Protein AF-A0A849TQQ6-F1 (afdb_monomer_lite)

Foldseek 3Di:
DVVVVVVVPPDDDPDDPPPPPPVVVVVVVVVVVVVVVVVVVVVVVVPVPCVVDDAAPDWDDDDDAAWIWGHHPLQDDIDIDGDDPDDDDDQGQDGRPCVVVVLCVVVVVCPQVPPDPVVNVVVVVVVCVVVVVDPLVVQLRVQVSVLSVVCVVCVVDDPVNSVVSNVVSVVVSVVVVVVVVVVVVVVVVVVVVVVVVVVVVVVVVLVPDDPVVNVVPDDDDD

Secondary structure (DSSP, 8-state):
-HHHHHTTS----SS---PPPHHHHHHHHHHHHHHHHHHHHHHHHHHTTGGG-PPPSEEEEETTTTEEEEE--TTS--EEEE-TT-------PPPP-HHHHHHHHHHHTTTTTT--HHHHHHHHHHHHHHTT--HHHHHHHHHHHHHHHHHHH-TTS-HHHHHHHHHHHHHHHHHHHHHHHHHHHHHHHHHHHHHHHHHHHHHHHHHTS-HHHHHHHSPPP-

Structure (mmCIF, N/CA/C/O backbone):
data_AF-A0A849TQQ6-F1
#
_entry.id   AF-A0A849TQQ6-F1
#
loop_
_atom_site.group_PDB
_atom_site.id
_atom_site.type_symbol
_atom_site.label_atom_id
_atom_site.label_alt_id
_atom_site.label_comp_id
_atom_site.label_asym_id
_atom_site.label_entity_id
_atom_site.label_seq_id
_atom_site.pdbx_PDB_ins_code
_atom_site.Cartn_x
_atom_site.Cartn_y
_atom_site.Cartn_z
_atom_site.occupancy
_atom_site.B_iso_or_equiv
_atom_site.auth_seq_id
_atom_site.auth_comp_id
_atom_site.auth_asym_id
_atom_site.auth_atom_id
_atom_site.pdbx_PDB_model_num
ATOM 1 N N . MET A 1 1 ? 28.137 -43.285 -5.446 1.00 50.88 1 MET A N 1
ATOM 2 C CA . MET A 1 1 ? 27.555 -43.485 -4.098 1.00 50.88 1 MET A CA 1
ATOM 3 C C . MET A 1 1 ? 27.724 -44.920 -3.586 1.00 50.88 1 MET A C 1
ATOM 5 O O . MET A 1 1 ? 28.002 -45.083 -2.411 1.00 50.88 1 MET A O 1
ATOM 9 N N . ILE A 1 2 ? 27.649 -45.953 -4.442 1.00 45.94 2 ILE A N 1
ATOM 10 C CA . ILE A 1 2 ? 27.871 -47.361 -4.037 1.00 45.94 2 ILE A CA 1
ATOM 11 C C . ILE A 1 2 ? 29.357 -47.670 -3.740 1.00 45.94 2 ILE A C 1
ATOM 13 O O . ILE A 1 2 ? 29.655 -48.363 -2.773 1.00 45.94 2 ILE A O 1
ATOM 17 N N . GLN A 1 3 ? 30.305 -47.078 -4.478 1.00 47.53 3 GLN A N 1
ATOM 18 C CA . GLN A 1 3 ? 31.748 -47.299 -4.253 1.00 47.53 3 GLN A CA 1
ATOM 19 C C . GLN A 1 3 ? 32.288 -46.696 -2.941 1.00 47.53 3 GLN A C 1
ATOM 21 O O . GLN A 1 3 ? 33.261 -47.197 -2.390 1.00 47.53 3 GLN A O 1
ATOM 26 N N . THR A 1 4 ? 31.640 -45.664 -2.395 1.00 51.44 4 THR A N 1
ATOM 27 C CA . THR A 1 4 ? 32.075 -44.996 -1.153 1.00 51.44 4 THR A CA 1
ATOM 28 C C . THR A 1 4 ? 31.677 -45.779 0.106 1.00 51.44 4 THR A C 1
ATOM 30 O O . THR A 1 4 ? 32.277 -45.611 1.162 1.00 51.44 4 THR A O 1
ATOM 33 N N . ILE A 1 5 ? 30.681 -46.666 0.003 1.00 51.75 5 ILE A N 1
ATOM 34 C CA . ILE A 1 5 ? 30.230 -47.505 1.124 1.00 51.75 5 ILE A CA 1
ATOM 35 C C . ILE A 1 5 ? 31.165 -48.712 1.305 1.00 51.75 5 ILE A C 1
ATOM 37 O O . ILE A 1 5 ? 31.422 -49.126 2.433 1.00 51.75 5 ILE A O 1
ATOM 41 N N . GLN A 1 6 ? 31.754 -49.230 0.221 1.00 50.00 6 GLN A N 1
ATOM 42 C CA . GLN A 1 6 ? 32.704 -50.347 0.297 1.00 50.00 6 GLN A CA 1
ATOM 43 C C . GLN A 1 6 ? 34.047 -49.963 0.936 1.00 50.00 6 GLN A C 1
ATOM 45 O O . GLN A 1 6 ? 34.647 -50.802 1.602 1.00 50.00 6 GLN A O 1
ATOM 50 N N . 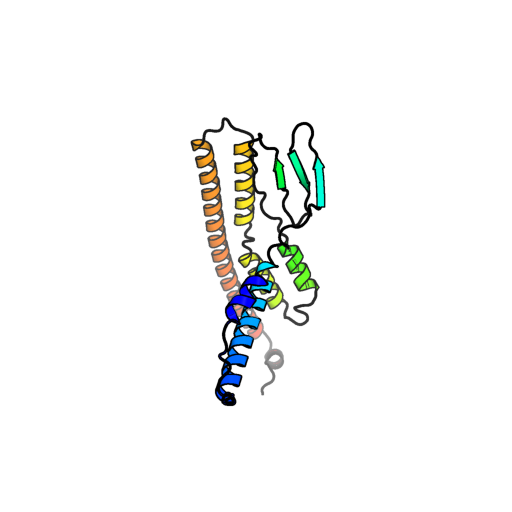SER A 1 7 ? 34.497 -48.706 0.827 1.00 52.81 7 SER A N 1
ATOM 51 C CA . SER A 1 7 ? 35.743 -48.267 1.478 1.00 52.81 7 SER A CA 1
ATOM 52 C C . SER A 1 7 ? 35.614 -48.080 2.994 1.00 52.81 7 SER A C 1
ATOM 54 O O . SER A 1 7 ? 36.622 -48.101 3.690 1.00 52.81 7 SER A O 1
ATOM 56 N N . LEU A 1 8 ? 34.395 -47.915 3.521 1.00 50.53 8 LEU A N 1
ATOM 57 C CA . LEU A 1 8 ? 34.141 -47.784 4.964 1.00 50.53 8 LEU A CA 1
ATOM 58 C C . LEU A 1 8 ? 33.986 -49.134 5.682 1.00 50.53 8 LEU A C 1
ATOM 60 O O . LEU A 1 8 ? 34.050 -49.179 6.906 1.00 50.53 8 LEU A O 1
ATOM 64 N N . LEU A 1 9 ? 33.801 -50.228 4.937 1.00 48.44 9 LEU A N 1
ATOM 65 C CA . LEU A 1 9 ? 33.673 -51.588 5.477 1.00 48.44 9 LEU A CA 1
ATOM 66 C C . LEU A 1 9 ? 34.973 -52.407 5.359 1.00 48.44 9 LEU A C 1
ATOM 68 O O . LEU A 1 9 ? 34.987 -53.600 5.658 1.00 48.44 9 LEU A O 1
ATOM 72 N N . GLY A 1 10 ? 36.070 -51.780 4.928 1.00 49.12 10 GLY A N 1
ATOM 73 C CA . GLY A 1 10 ? 37.366 -52.426 4.754 1.00 49.12 10 GLY A CA 1
ATOM 74 C C . GLY A 1 10 ? 38.137 -52.589 6.065 1.00 49.12 10 GLY A C 1
ATOM 75 O O . GLY A 1 10 ? 38.523 -51.601 6.678 1.00 49.12 10 GLY A O 1
ATOM 76 N N . GLN A 1 11 ? 38.437 -53.851 6.389 1.00 50.41 11 GLN A N 1
ATOM 77 C CA . GLN A 1 11 ? 39.347 -54.354 7.432 1.00 50.41 11 GLN A CA 1
ATOM 78 C C . GLN A 1 11 ? 38.777 -54.480 8.853 1.00 50.41 11 GLN A C 1
ATOM 80 O O . GLN A 1 11 ? 39.179 -53.785 9.783 1.00 50.41 11 GLN A O 1
ATOM 85 N N . VAL A 1 12 ? 37.912 -55.481 9.048 1.00 54.22 12 VAL A N 1
ATOM 86 C CA . VAL A 1 12 ? 37.770 -56.131 10.359 1.00 54.22 12 VAL A CA 1
ATOM 87 C C . VAL A 1 12 ? 38.781 -57.287 10.404 1.00 54.22 12 VAL A C 1
ATOM 89 O O . VAL A 1 12 ? 38.657 -58.204 9.593 1.00 54.22 12 VAL A O 1
ATOM 92 N N . PRO A 1 13 ? 39.804 -57.254 11.275 1.00 49.94 13 PRO A N 1
ATOM 93 C CA . PRO A 1 13 ? 40.781 -58.332 11.375 1.00 49.94 13 PRO A CA 1
ATOM 94 C C . PRO A 1 13 ? 40.120 -59.616 11.893 1.00 49.94 13 PRO A C 1
ATOM 96 O O . PRO A 1 13 ? 39.432 -59.610 12.916 1.00 49.94 13 PRO A O 1
ATOM 99 N N . GLU A 1 14 ? 40.348 -60.727 11.193 1.00 55.94 14 GLU A N 1
ATOM 100 C CA . GLU A 1 14 ? 39.943 -62.070 11.613 1.00 55.94 14 GLU A CA 1
ATOM 101 C C . GLU A 1 14 ? 40.814 -62.531 12.789 1.00 55.94 14 GLU A C 1
ATOM 103 O O . GLU A 1 14 ? 41.835 -63.195 12.636 1.00 55.94 14 GLU A O 1
ATOM 108 N N . GLY A 1 15 ? 40.438 -62.130 13.998 1.00 54.34 15 GLY A N 1
ATOM 109 C CA . GLY A 1 15 ? 41.121 -62.558 15.210 1.00 54.34 15 GLY A CA 1
ATOM 110 C C . GLY A 1 15 ? 40.369 -62.108 16.451 1.00 54.34 15 GLY A C 1
ATOM 111 O O . GLY A 1 15 ? 40.337 -60.924 16.760 1.00 54.34 15 GLY A O 1
ATOM 112 N N . ASN A 1 16 ? 39.798 -63.072 17.177 1.00 50.00 16 ASN A N 1
ATOM 113 C CA . ASN A 1 16 ? 38.991 -62.909 18.392 1.00 50.00 16 ASN A CA 1
ATOM 114 C C . ASN A 1 16 ? 37.625 -62.223 18.212 1.00 50.00 16 ASN A C 1
ATOM 116 O O . ASN A 1 16 ? 37.457 -61.025 18.431 1.00 50.00 16 ASN A O 1
ATOM 120 N N . LEU A 1 17 ? 36.596 -63.049 17.988 1.00 57.03 17 LEU A N 1
ATOM 121 C CA . LEU A 1 17 ? 35.183 -62.724 18.217 1.00 57.03 17 LEU A CA 1
ATOM 122 C C . LEU A 1 17 ? 34.911 -62.507 19.720 1.00 57.03 17 LEU A C 1
ATOM 124 O O . LEU A 1 17 ? 34.245 -63.304 20.383 1.00 57.03 17 LEU A O 1
ATOM 128 N N . ARG A 1 18 ? 35.408 -61.401 20.287 1.00 59.84 18 ARG A N 1
ATOM 129 C CA . ARG A 1 18 ? 34.816 -60.845 21.507 1.00 59.84 18 ARG A CA 1
ATOM 130 C C . ARG A 1 18 ? 33.443 -60.316 21.119 1.00 59.84 18 ARG A C 1
ATOM 132 O O . ARG A 1 18 ? 33.339 -59.398 20.310 1.00 59.84 18 ARG A O 1
ATOM 139 N N . ARG A 1 19 ? 32.390 -60.914 21.688 1.00 58.84 19 ARG A N 1
ATOM 140 C CA . ARG A 1 19 ? 31.020 -60.410 21.547 1.00 58.84 19 ARG A CA 1
ATOM 141 C C . ARG A 1 19 ? 31.034 -58.917 21.903 1.00 58.84 19 ARG A C 1
ATOM 143 O O . ARG A 1 19 ? 31.471 -58.591 23.011 1.00 58.84 19 ARG A O 1
ATOM 150 N N . PRO A 1 20 ? 30.623 -58.017 20.994 1.00 57.47 20 PRO A N 1
ATOM 151 C CA . PRO A 1 20 ? 30.556 -56.599 21.310 1.00 57.47 20 PRO A CA 1
ATOM 152 C C . PRO A 1 20 ? 29.633 -56.424 22.515 1.00 57.47 20 PRO A C 1
ATOM 154 O O . PRO A 1 20 ? 28.585 -57.071 22.604 1.00 57.47 20 PRO A O 1
ATOM 157 N N . SER A 1 21 ? 30.045 -55.598 23.477 1.00 63.75 21 SER A N 1
ATOM 158 C CA . SER A 1 21 ? 29.221 -55.350 24.653 1.00 63.75 21 SER A CA 1
ATOM 159 C C . SER A 1 21 ? 27.904 -54.711 24.206 1.00 63.75 21 SER A C 1
ATOM 161 O O . SER A 1 21 ? 27.848 -53.957 23.231 1.00 63.75 21 SER A O 1
ATOM 163 N N . VAL A 1 22 ? 26.820 -55.023 24.916 1.00 71.50 22 VAL A N 1
ATOM 164 C CA . VAL A 1 22 ? 25.462 -54.535 24.606 1.00 71.50 22 VAL A CA 1
ATOM 165 C C . VAL A 1 22 ? 25.432 -53.003 24.44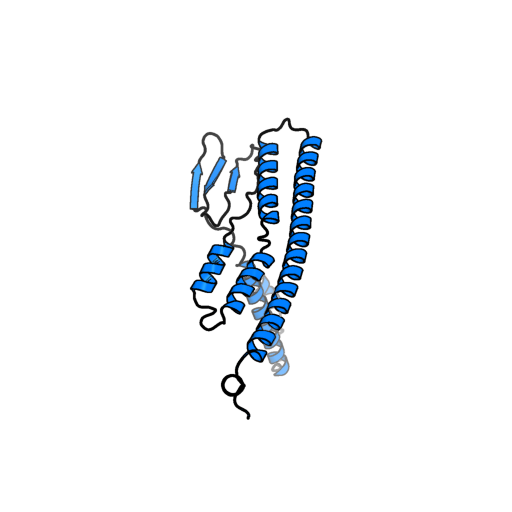9 1.00 71.50 22 VAL A C 1
ATOM 167 O O . VAL A 1 22 ? 24.699 -52.469 23.617 1.00 71.50 22 VAL A O 1
ATOM 170 N N . GLN A 1 23 ? 26.307 -52.300 25.173 1.00 69.62 23 GLN A N 1
ATOM 171 C CA . GLN A 1 23 ? 26.471 -50.847 25.113 1.00 69.62 23 GLN A CA 1
ATOM 172 C C . GLN A 1 23 ? 27.028 -50.354 23.764 1.00 69.62 23 GLN A C 1
ATOM 174 O O . GLN A 1 23 ? 26.587 -49.323 23.247 1.00 69.62 23 GLN A O 1
ATOM 179 N N . THR A 1 24 ? 27.952 -51.092 23.143 1.00 72.00 24 THR A N 1
ATOM 180 C CA . THR A 1 24 ? 28.502 -50.733 21.826 1.00 72.00 24 THR A CA 1
ATOM 181 C C . THR A 1 24 ? 27.442 -50.872 20.736 1.00 72.00 24 THR A C 1
ATOM 183 O O . THR A 1 24 ? 27.329 -50.004 19.875 1.00 72.00 24 THR A O 1
ATOM 186 N N . VAL A 1 25 ? 26.595 -51.903 20.817 1.00 75.25 25 VAL A N 1
ATOM 187 C CA . VAL A 1 25 ? 25.512 -52.127 19.846 1.00 75.25 25 VAL A CA 1
ATOM 188 C C . VAL A 1 25 ? 24.426 -51.052 19.975 1.00 75.25 25 VAL A C 1
ATOM 190 O O . VAL A 1 25 ? 23.985 -50.498 18.969 1.00 75.25 25 VAL A O 1
ATOM 193 N N . GLN A 1 26 ? 24.042 -50.681 21.201 1.00 74.94 26 GLN A N 1
ATOM 194 C CA . GLN A 1 26 ? 23.046 -49.627 21.435 1.00 74.94 26 GLN A CA 1
ATOM 195 C C . GLN A 1 26 ? 23.502 -48.249 20.936 1.00 74.94 26 GLN A C 1
ATOM 197 O O . GLN A 1 26 ? 22.719 -47.539 20.302 1.00 74.94 26 GLN A O 1
ATOM 202 N N . SER A 1 27 ? 24.764 -47.875 21.171 1.00 74.50 27 SER A N 1
ATOM 203 C CA . SER A 1 27 ? 25.290 -46.587 20.696 1.00 74.50 27 SER A CA 1
ATOM 204 C C . SER A 1 27 ? 25.365 -46.509 19.166 1.00 74.50 27 SER A C 1
ATOM 206 O O . SER A 1 27 ? 25.100 -45.450 18.593 1.00 74.50 27 SER A O 1
ATOM 208 N N . LEU A 1 28 ? 25.639 -47.632 18.493 1.00 78.19 28 LEU A N 1
ATOM 209 C CA . LEU A 1 28 ? 25.648 -47.709 17.032 1.00 78.19 28 LEU A CA 1
ATOM 210 C C . LEU A 1 28 ? 24.238 -47.547 16.442 1.00 78.19 28 LEU A C 1
ATOM 212 O O . LEU A 1 28 ? 24.050 -46.779 15.500 1.00 78.19 28 LEU A O 1
ATOM 216 N N . ILE A 1 29 ? 23.237 -48.208 17.036 1.00 79.69 29 ILE A N 1
ATOM 217 C CA . ILE A 1 29 ? 21.828 -48.097 16.623 1.00 79.69 29 ILE A CA 1
ATOM 218 C C . ILE A 1 29 ? 21.323 -46.657 16.790 1.00 79.69 29 ILE A C 1
ATOM 220 O O . ILE A 1 29 ? 20.605 -46.149 15.927 1.00 79.69 29 ILE A O 1
ATOM 224 N N . LEU A 1 30 ? 21.716 -45.974 17.871 1.00 77.75 30 LEU A N 1
ATOM 225 C CA . LEU A 1 30 ? 21.307 -44.591 18.124 1.00 77.75 30 LEU A CA 1
ATOM 226 C C . LEU A 1 30 ? 21.900 -43.619 17.090 1.00 77.75 30 LEU A C 1
ATOM 228 O O . LEU A 1 30 ? 21.178 -42.773 16.564 1.00 77.75 30 LEU A O 1
ATOM 232 N N . ARG A 1 31 ? 23.185 -43.779 16.741 1.00 84.19 31 ARG A N 1
ATOM 233 C CA . ARG A 1 31 ? 23.846 -42.973 15.699 1.00 84.19 31 ARG A CA 1
ATOM 234 C C . ARG A 1 31 ? 23.238 -43.219 14.320 1.00 84.19 31 ARG A C 1
ATOM 236 O O . ARG A 1 31 ? 22.996 -42.266 13.586 1.00 84.19 31 ARG A O 1
ATOM 243 N N . LEU A 1 32 ? 22.920 -44.474 13.995 1.00 83.94 32 LEU A N 1
ATOM 244 C CA . LEU A 1 32 ? 22.265 -44.820 12.733 1.00 83.94 32 LEU A CA 1
ATOM 245 C C . LEU A 1 32 ? 20.875 -44.168 12.630 1.00 83.94 32 LEU A C 1
ATOM 247 O O . LEU A 1 32 ? 20.547 -43.586 11.600 1.00 83.94 32 LEU A O 1
ATOM 251 N N . ARG A 1 33 ? 20.089 -44.179 13.717 1.00 86.00 33 ARG A N 1
ATOM 252 C CA . ARG A 1 33 ? 18.790 -43.486 13.782 1.00 86.00 33 ARG A CA 1
ATOM 253 C C . ARG A 1 33 ? 18.919 -41.976 13.589 1.00 86.00 33 ARG A C 1
ATOM 255 O O . ARG A 1 33 ? 18.122 -41.405 12.854 1.00 86.00 33 ARG A O 1
ATOM 262 N N . GLN A 1 34 ? 19.911 -41.336 14.209 1.00 84.31 34 GLN A N 1
ATOM 263 C CA . GLN A 1 34 ? 20.141 -39.893 14.056 1.00 84.31 34 GLN A CA 1
ATOM 264 C C . GLN A 1 34 ? 20.525 -39.515 12.620 1.00 84.31 34 GLN A C 1
ATOM 266 O O . GLN A 1 34 ? 20.016 -38.528 12.093 1.00 84.31 34 GLN A O 1
ATOM 271 N N . ILE A 1 35 ? 21.363 -40.324 11.963 1.00 86.50 35 ILE A N 1
ATOM 272 C CA . ILE A 1 35 ? 21.761 -40.103 10.566 1.00 86.50 35 ILE A CA 1
ATOM 273 C C . ILE A 1 35 ? 20.560 -40.265 9.627 1.00 86.50 35 ILE A C 1
ATOM 275 O O . ILE A 1 35 ? 20.347 -39.411 8.766 1.00 86.50 35 ILE A O 1
ATOM 279 N N . VAL A 1 36 ? 19.751 -41.315 9.817 1.00 88.00 36 VAL A N 1
ATOM 280 C CA . VAL A 1 36 ? 18.540 -41.562 9.013 1.00 88.00 36 VAL A CA 1
ATOM 281 C C . VAL A 1 36 ? 17.513 -40.441 9.205 1.00 88.00 36 VAL A C 1
ATOM 283 O O . VAL A 1 36 ? 16.961 -39.936 8.232 1.00 88.00 36 VAL A O 1
ATOM 286 N N . LEU A 1 37 ? 17.291 -39.988 10.443 1.00 87.06 37 LEU A N 1
ATOM 287 C CA . LEU A 1 37 ? 16.355 -38.896 10.721 1.00 87.06 37 LEU A CA 1
ATOM 288 C C . LEU A 1 37 ? 16.826 -37.571 10.095 1.00 87.06 37 LEU A C 1
ATOM 290 O O . LEU A 1 37 ? 16.029 -36.858 9.489 1.00 87.06 37 LEU A O 1
ATOM 294 N N . GLY A 1 38 ? 18.127 -37.271 10.177 1.00 85.12 38 GLY A N 1
ATOM 295 C CA . GLY A 1 38 ? 18.716 -36.084 9.555 1.00 85.12 38 GLY A CA 1
ATOM 296 C C . GLY A 1 38 ? 18.628 -36.098 8.026 1.00 85.12 38 GLY A C 1
ATOM 297 O O . GLY A 1 38 ? 18.328 -35.072 7.418 1.00 85.12 38 GLY A O 1
ATOM 298 N N . THR A 1 39 ? 18.815 -37.263 7.396 1.00 82.06 39 THR A N 1
ATOM 299 C CA . THR A 1 39 ? 18.682 -37.395 5.933 1.00 82.06 39 THR A CA 1
ATOM 300 C C . THR A 1 39 ? 17.239 -37.240 5.462 1.00 82.06 39 THR A C 1
ATOM 302 O O . THR A 1 39 ? 17.019 -36.605 4.435 1.00 82.06 39 THR A O 1
ATOM 305 N N . ILE A 1 40 ? 16.254 -37.732 6.220 1.00 86.06 40 ILE A N 1
ATOM 306 C CA . ILE A 1 40 ? 14.830 -37.542 5.897 1.00 86.06 40 ILE A CA 1
ATOM 307 C C . ILE A 1 40 ? 14.439 -36.058 5.968 1.00 86.06 40 ILE A C 1
ATOM 309 O O . ILE A 1 40 ? 13.790 -35.554 5.054 1.00 86.06 40 ILE A O 1
ATOM 313 N N . ILE A 1 41 ? 14.873 -35.332 7.005 1.00 81.75 41 ILE A N 1
ATOM 314 C CA . ILE A 1 41 ? 14.579 -33.895 7.154 1.00 81.75 41 ILE A CA 1
ATOM 315 C C . ILE A 1 41 ? 15.198 -33.085 6.004 1.00 81.75 41 ILE A C 1
ATOM 317 O O . ILE A 1 41 ? 14.541 -32.206 5.444 1.00 81.75 41 ILE A O 1
ATOM 321 N N . LEU A 1 42 ? 16.432 -33.413 5.607 1.00 78.81 42 LEU A N 1
ATOM 322 C CA . LEU A 1 42 ? 17.106 -32.758 4.485 1.00 78.81 42 LEU A CA 1
ATOM 323 C C . LEU A 1 42 ? 16.399 -33.030 3.145 1.00 78.81 42 LEU A C 1
ATOM 325 O O . LEU A 1 42 ? 16.288 -32.119 2.329 1.00 78.81 42 LEU A O 1
ATOM 329 N N . LEU A 1 43 ? 15.882 -34.247 2.931 1.00 78.19 43 LEU A N 1
ATOM 330 C CA . LEU A 1 43 ? 15.132 -34.596 1.717 1.00 78.19 43 LEU A CA 1
ATOM 331 C C . LEU A 1 43 ? 13.785 -33.862 1.624 1.00 78.19 43 LEU A C 1
ATOM 333 O O . LEU A 1 43 ? 13.372 -33.461 0.539 1.00 78.19 43 LEU A O 1
ATOM 337 N N . ILE A 1 44 ? 13.095 -33.672 2.752 1.00 76.94 44 ILE A N 1
ATOM 338 C CA . ILE A 1 44 ? 11.819 -32.942 2.779 1.00 76.94 44 ILE A CA 1
ATOM 339 C C . ILE A 1 44 ? 12.060 -31.457 2.468 1.00 76.94 44 ILE A C 1
ATOM 341 O O . IL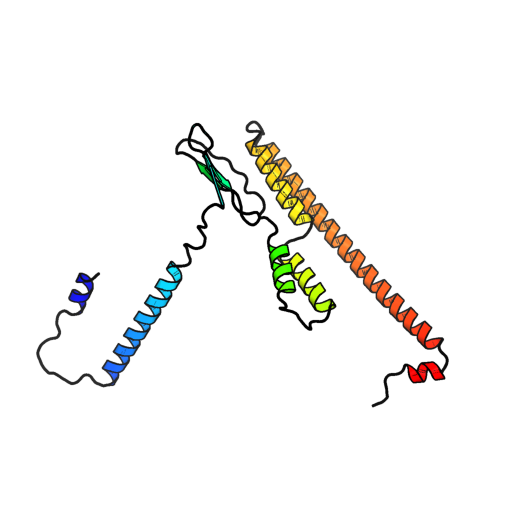E A 1 44 ? 11.325 -30.873 1.671 1.00 76.94 44 ILE A O 1
ATOM 345 N N . GLY A 1 45 ? 13.126 -30.865 3.018 1.00 69.38 45 GLY A N 1
ATOM 346 C CA . GLY A 1 45 ? 13.464 -29.451 2.822 1.00 69.38 45 GLY A CA 1
ATOM 347 C C . GLY A 1 45 ? 13.833 -29.061 1.386 1.00 69.38 45 GLY A C 1
ATOM 348 O O . GLY A 1 45 ? 13.650 -27.907 1.011 1.00 69.38 45 GLY A O 1
ATOM 349 N N . THR A 1 46 ? 14.314 -29.996 0.560 1.00 67.06 46 THR A N 1
ATOM 350 C CA . THR A 1 46 ? 14.690 -29.710 -0.839 1.00 67.06 46 THR A CA 1
ATOM 351 C C . THR A 1 46 ? 13.546 -29.889 -1.840 1.00 67.06 46 THR A C 1
ATOM 353 O O . THR A 1 46 ? 13.678 -29.476 -2.990 1.00 67.06 46 THR A O 1
ATOM 356 N N . SER A 1 47 ? 12.406 -30.450 -1.423 1.00 60.69 47 SER A N 1
ATOM 357 C CA . SER A 1 47 ? 11.266 -30.736 -2.313 1.00 60.69 47 SER A CA 1
ATOM 358 C C . SER A 1 47 ? 10.190 -29.637 -2.360 1.00 60.69 47 SER A C 1
ATOM 360 O O . SER A 1 47 ? 9.339 -29.635 -3.247 1.00 60.69 47 SER A O 1
ATOM 362 N N . SER A 1 48 ? 10.242 -28.649 -1.463 1.00 57.72 48 SER A N 1
ATOM 363 C CA . SER A 1 48 ? 9.277 -27.540 -1.385 1.00 57.72 48 SER A CA 1
ATOM 364 C C . SER A 1 48 ? 9.566 -26.370 -2.341 1.00 57.72 48 SER A C 1
ATOM 366 O O . SER A 1 48 ? 8.804 -25.406 -2.371 1.00 57.72 48 SER A O 1
ATOM 368 N N . GLY A 1 49 ? 10.622 -26.446 -3.158 1.00 51.03 49 GLY A N 1
ATOM 369 C CA . GLY A 1 49 ? 10.986 -25.390 -4.113 1.00 51.03 49 GLY A CA 1
ATOM 370 C C . GLY A 1 49 ? 10.198 -25.391 -5.432 1.00 51.03 49 GLY A C 1
ATOM 371 O O . GLY A 1 49 ? 10.186 -24.383 -6.133 1.00 51.03 49 GLY A O 1
ATOM 372 N N . CYS A 1 50 ? 9.524 -26.491 -5.788 1.00 53.69 50 CYS A N 1
ATOM 373 C CA . CYS A 1 50 ? 8.879 -26.630 -7.103 1.00 53.69 50 CYS A CA 1
ATOM 374 C C . CYS A 1 50 ? 7.416 -26.162 -7.150 1.00 53.69 50 CYS A C 1
ATOM 376 O O . CYS A 1 50 ? 6.878 -25.973 -8.236 1.00 53.69 50 CYS A O 1
ATOM 378 N N . THR A 1 51 ? 6.763 -25.918 -6.011 1.00 52.47 51 THR A N 1
ATOM 379 C CA . THR A 1 51 ? 5.371 -25.422 -5.979 1.00 52.47 51 THR A CA 1
ATOM 380 C C . THR A 1 51 ? 5.249 -23.930 -6.295 1.00 52.47 51 THR A C 1
ATOM 382 O O . THR A 1 51 ? 4.141 -23.441 -6.507 1.00 52.47 51 THR A O 1
ATOM 385 N N . PHE A 1 52 ? 6.373 -23.211 -6.381 1.00 50.62 52 PHE A N 1
ATOM 386 C CA . PHE A 1 52 ? 6.415 -21.811 -6.812 1.00 50.62 52 PHE A CA 1
ATOM 387 C C . PHE A 1 52 ? 6.490 -21.635 -8.339 1.00 50.62 52 PHE A C 1
ATOM 389 O O . PHE A 1 52 ? 6.299 -20.524 -8.828 1.00 50.62 52 PHE A O 1
ATOM 396 N N . PHE A 1 53 ? 6.709 -22.716 -9.098 1.00 47.50 53 PHE A N 1
ATOM 397 C CA . PHE A 1 53 ? 6.645 -22.719 -10.563 1.00 47.50 53 PHE A CA 1
ATOM 398 C C . PHE A 1 53 ? 5.305 -23.291 -11.025 1.00 47.50 53 PHE A C 1
ATOM 400 O O . PHE A 1 53 ? 5.186 -24.444 -11.429 1.00 47.50 53 PHE A O 1
ATOM 407 N N . THR A 1 54 ? 4.259 -22.478 -10.930 1.00 56.81 54 THR A N 1
ATOM 408 C CA . THR A 1 54 ? 2.948 -22.828 -11.484 1.00 56.81 54 THR A CA 1
ATOM 409 C C . THR A 1 54 ? 2.886 -22.445 -12.953 1.00 56.81 54 THR A C 1
ATOM 411 O O . THR A 1 54 ? 3.286 -21.337 -13.308 1.00 56.81 54 THR A O 1
ATOM 414 N N . GLN A 1 55 ? 2.369 -23.349 -13.786 1.00 56.56 55 GLN A N 1
ATOM 415 C CA . GLN A 1 55 ? 2.185 -23.100 -15.213 1.00 56.56 55 GLN A CA 1
ATOM 416 C C . GLN A 1 55 ? 1.265 -21.886 -15.453 1.00 56.56 55 GLN A C 1
ATOM 418 O O . GLN A 1 55 ? 0.342 -21.653 -14.664 1.00 56.56 55 GLN A O 1
ATOM 423 N N . PRO A 1 56 ? 1.523 -21.101 -16.511 1.00 60.22 56 PRO A N 1
ATOM 424 C CA . PRO A 1 56 ? 0.676 -19.978 -16.894 1.00 60.22 56 PRO A CA 1
ATOM 425 C C . PRO A 1 56 ? -0.734 -20.465 -17.250 1.00 60.22 56 PRO A C 1
ATOM 427 O O . PRO A 1 56 ? -0.909 -21.563 -17.772 1.00 60.22 56 PRO A O 1
ATOM 430 N N . ALA A 1 57 ? -1.747 -19.640 -16.984 1.00 62.00 57 ALA A N 1
ATOM 431 C CA . ALA A 1 57 ? -3.136 -19.944 -17.329 1.00 62.00 57 ALA A CA 1
ATOM 432 C C . ALA A 1 57 ? -3.366 -19.916 -18.851 1.00 62.00 57 ALA A C 1
ATOM 434 O O . ALA A 1 57 ? -4.226 -20.630 -19.364 1.00 62.00 57 ALA A O 1
ATOM 435 N N . ARG A 1 58 ? -2.594 -19.097 -19.579 1.00 57.84 58 ARG A N 1
ATOM 436 C CA . ARG A 1 58 ? -2.559 -19.072 -21.046 1.00 57.84 58 ARG A CA 1
ATOM 437 C C . ARG A 1 58 ? -1.226 -18.499 -21.522 1.00 57.84 58 ARG A C 1
ATOM 439 O O . ARG A 1 58 ? -0.706 -17.575 -20.904 1.00 57.84 58 ARG A O 1
ATOM 446 N N . GLU A 1 59 ? -0.694 -19.015 -22.620 1.00 64.56 59 GLU A N 1
ATOM 447 C CA . GLU A 1 59 ? 0.470 -18.449 -23.304 1.00 64.56 59 GLU A CA 1
ATOM 448 C C . GLU A 1 59 ? 0.056 -17.900 -24.672 1.00 64.56 59 GLU A C 1
ATOM 450 O O . GLU A 1 59 ? -0.702 -18.540 -25.401 1.00 64.56 59 GLU A O 1
ATOM 455 N N . GLU A 1 60 ? 0.536 -16.707 -25.010 1.00 70.19 60 GLU A N 1
ATOM 456 C CA . GLU A 1 60 ? 0.351 -16.099 -26.324 1.00 70.19 60 GLU A CA 1
ATOM 457 C C . GLU A 1 60 ? 1.714 -15.706 -26.902 1.00 70.19 60 GLU A C 1
ATOM 459 O O . GLU A 1 60 ? 2.546 -15.079 -26.238 1.00 70.19 60 GLU A O 1
ATOM 464 N N . LYS A 1 61 ? 1.963 -16.128 -28.145 1.00 67.38 61 LYS A N 1
ATOM 465 C CA . LYS A 1 61 ? 3.177 -15.785 -28.886 1.00 67.38 61 LYS A CA 1
ATOM 466 C C . LYS A 1 61 ? 2.947 -14.473 -29.616 1.00 67.38 61 LYS A C 1
ATOM 468 O O . LYS A 1 61 ? 2.099 -14.405 -30.500 1.00 67.38 61 LYS A O 1
ATOM 473 N N . LEU A 1 62 ? 3.738 -13.464 -29.277 1.00 70.69 62 LEU A N 1
ATOM 474 C CA . LEU A 1 62 ? 3.770 -12.205 -30.007 1.00 70.69 62 LEU A CA 1
ATOM 475 C C . LEU A 1 62 ? 4.821 -12.350 -31.125 1.00 70.69 62 LEU A C 1
ATOM 477 O O . LEU A 1 62 ? 6.017 -12.472 -30.848 1.00 70.69 62 LEU A O 1
ATOM 481 N N . GLU A 1 63 ? 4.405 -12.413 -32.393 1.00 69.38 63 GLU A N 1
ATOM 482 C CA . GLU A 1 63 ? 5.346 -12.353 -33.530 1.00 69.38 63 GLU A CA 1
ATOM 483 C C . GLU A 1 63 ? 6.047 -10.973 -33.569 1.00 69.38 63 GLU A C 1
ATOM 485 O O . GLU A 1 63 ? 5.492 -9.987 -33.097 1.00 69.38 63 GLU A O 1
ATOM 490 N N . ALA A 1 64 ? 7.269 -10.762 -34.073 1.00 53.06 64 ALA A N 1
ATOM 491 C CA . ALA A 1 64 ? 8.172 -11.584 -34.879 1.00 53.06 64 ALA A CA 1
ATOM 492 C C . ALA A 1 64 ? 9.636 -11.505 -34.371 1.00 53.06 64 ALA A C 1
ATOM 494 O O . ALA A 1 64 ? 10.552 -11.320 -35.167 1.00 53.06 64 ALA A O 1
ATOM 495 N N . ASN A 1 65 ? 9.864 -11.594 -33.049 1.00 55.44 65 ASN A N 1
ATOM 496 C CA . ASN A 1 65 ? 11.064 -12.229 -32.465 1.00 55.44 65 ASN A CA 1
ATOM 497 C C . ASN A 1 65 ? 11.056 -12.250 -30.922 1.00 55.44 65 ASN A C 1
ATOM 499 O O . ASN A 1 65 ? 11.670 -11.427 -30.249 1.00 55.44 65 ASN A O 1
ATOM 503 N N . GLN A 1 66 ? 10.467 -13.330 -30.400 1.00 60.44 66 GLN A N 1
ATOM 504 C CA . GLN A 1 66 ? 10.808 -13.966 -29.119 1.00 60.44 66 GLN A CA 1
ATOM 505 C C . GLN A 1 66 ? 10.274 -13.333 -27.825 1.00 60.44 66 GLN A C 1
ATOM 507 O O . GLN A 1 66 ? 10.913 -13.496 -26.789 1.00 60.44 66 GLN A O 1
ATOM 512 N N . ALA A 1 67 ? 9.101 -12.696 -27.834 1.00 59.94 67 ALA A N 1
ATOM 513 C CA . ALA A 1 67 ? 8.393 -12.362 -26.596 1.00 59.94 67 ALA A CA 1
ATOM 514 C C . ALA A 1 67 ? 7.190 -13.298 -26.385 1.00 59.94 67 ALA A C 1
ATOM 516 O O . ALA A 1 67 ? 6.325 -13.423 -27.253 1.00 59.94 67 ALA A O 1
ATOM 517 N N . TYR A 1 68 ? 7.143 -13.950 -25.224 1.00 61.88 68 TYR A N 1
ATOM 518 C CA . TYR A 1 68 ? 5.977 -14.706 -24.762 1.00 61.88 68 TYR A CA 1
ATOM 519 C C . TYR A 1 68 ? 5.191 -13.869 -23.761 1.00 61.88 68 TYR A C 1
ATOM 521 O O . TYR A 1 68 ? 5.775 -13.349 -22.804 1.00 61.88 68 TYR A O 1
ATOM 529 N N . TRP A 1 69 ? 3.877 -13.774 -23.967 1.00 63.53 69 TRP A N 1
ATOM 530 C CA . TRP A 1 69 ? 2.961 -13.240 -22.970 1.00 63.53 69 TRP A CA 1
ATOM 531 C C . TRP A 1 69 ? 2.319 -14.389 -22.200 1.00 63.53 69 TRP A C 1
ATOM 533 O O . TRP A 1 69 ? 1.616 -15.225 -22.770 1.00 63.53 69 TRP A O 1
ATOM 543 N N . PHE A 1 70 ? 2.550 -14.427 -20.893 1.00 63.69 70 PHE A N 1
ATOM 544 C CA . PHE A 1 70 ? 1.918 -15.396 -20.011 1.00 63.69 70 PHE A CA 1
ATOM 545 C C . PHE A 1 70 ? 0.774 -14.733 -19.249 1.00 63.69 70 PHE A C 1
ATOM 547 O O . PHE A 1 70 ? 0.993 -13.871 -18.396 1.00 63.69 70 PHE A O 1
ATOM 554 N N . HIS A 1 71 ? -0.452 -15.156 -19.539 1.00 58.38 71 HIS A N 1
ATOM 555 C CA . HIS A 1 71 ? -1.612 -14.826 -18.726 1.00 58.38 71 HIS A CA 1
ATOM 556 C C . HIS A 1 71 ? -1.613 -15.723 -17.495 1.00 58.38 71 HIS A C 1
ATOM 558 O O . HIS A 1 71 ? -1.498 -16.945 -17.603 1.00 58.38 71 HIS A O 1
ATOM 564 N N . TYR A 1 72 ? -1.803 -15.129 -16.327 1.00 60.03 72 TYR A N 1
ATOM 565 C CA . TYR A 1 72 ? -2.077 -15.860 -15.099 1.00 60.03 72 TYR A CA 1
ATOM 566 C C . TYR A 1 72 ? -3.474 -15.468 -14.600 1.00 60.03 72 TYR A C 1
ATOM 568 O O . TYR A 1 72 ? -4.015 -14.440 -15.003 1.00 60.03 72 TYR A O 1
ATOM 576 N N . GLU A 1 73 ? -4.101 -16.314 -13.778 1.00 55.50 73 GLU A N 1
ATOM 577 C CA . GLU A 1 73 ? -5.419 -16.023 -13.190 1.00 55.50 73 GLU A CA 1
ATOM 578 C C . GLU A 1 73 ? -5.414 -14.701 -12.406 1.00 55.50 73 GLU A C 1
ATOM 580 O O . GLU A 1 73 ? -4.368 -14.292 -11.919 1.00 55.50 73 GLU A O 1
ATOM 585 N N . ALA A 1 74 ? -6.584 -14.086 -12.185 1.00 51.88 74 ALA A N 1
ATOM 586 C CA . ALA A 1 74 ? -6.756 -12.783 -11.516 1.00 51.88 74 ALA A CA 1
ATOM 587 C C . ALA A 1 74 ? -6.106 -12.642 -10.116 1.00 51.88 74 ALA A C 1
ATOM 589 O O . ALA A 1 74 ? -6.036 -11.544 -9.578 1.00 51.88 74 ALA A O 1
ATOM 590 N N . ALA A 1 75 ? -5.622 -13.736 -9.520 1.00 53.38 75 ALA A N 1
ATOM 591 C CA . ALA A 1 75 ? -4.833 -13.777 -8.288 1.00 53.38 75 ALA A CA 1
ATOM 592 C C . ALA A 1 75 ? -3.302 -13.706 -8.506 1.00 53.38 75 ALA A C 1
ATOM 594 O O . ALA A 1 75 ? -2.540 -13.778 -7.540 1.00 53.38 75 ALA A O 1
ATOM 595 N N . ARG A 1 76 ? -2.824 -13.653 -9.753 1.00 56.91 76 ARG A N 1
ATOM 596 C CA . ARG A 1 76 ? -1.437 -13.940 -10.143 1.00 56.91 76 ARG A CA 1
ATOM 597 C C . ARG A 1 76 ? -0.970 -12.982 -11.247 1.00 56.91 76 ARG A C 1
ATOM 599 O O . ARG A 1 76 ? -1.752 -12.541 -12.078 1.00 56.91 76 ARG A O 1
ATOM 606 N N . ARG A 1 77 ? 0.322 -12.646 -11.229 1.00 58.88 77 ARG A N 1
ATOM 607 C CA . ARG A 1 77 ? 0.937 -11.625 -12.097 1.00 58.88 77 ARG A CA 1
ATOM 608 C C . ARG A 1 77 ? 1.350 -12.194 -13.450 1.00 58.88 77 ARG A C 1
ATOM 610 O O . ARG A 1 77 ? 1.872 -13.301 -13.480 1.00 58.88 77 ARG A O 1
ATOM 617 N N . GLY A 1 78 ? 1.208 -11.398 -14.512 1.00 57.94 78 GLY A N 1
ATOM 618 C CA . GLY A 1 78 ? 1.833 -11.625 -15.819 1.00 57.94 78 GLY A CA 1
ATOM 619 C C . GLY A 1 78 ? 3.360 -11.698 -15.741 1.00 57.94 78 GLY A C 1
ATOM 620 O O . GLY A 1 78 ? 3.981 -11.071 -14.883 1.00 57.94 78 GLY A O 1
ATOM 621 N N . GLY A 1 79 ? 3.973 -12.464 -16.640 1.00 56.22 79 GLY A N 1
ATOM 622 C CA . GLY A 1 79 ? 5.425 -12.557 -16.782 1.00 56.22 79 GLY A CA 1
ATOM 623 C C . GLY A 1 79 ? 5.806 -12.581 -18.256 1.00 56.22 79 GLY A C 1
ATOM 624 O O . GLY A 1 79 ? 5.053 -13.104 -19.074 1.00 56.22 79 GLY A O 1
ATOM 625 N N . PHE A 1 80 ? 6.968 -12.021 -18.583 1.00 56.44 80 PHE A N 1
ATOM 626 C CA . PHE A 1 80 ? 7.523 -12.040 -19.934 1.00 56.44 80 PHE A CA 1
ATOM 627 C C . PHE A 1 80 ? 8.726 -12.972 -19.984 1.00 56.44 80 PHE A C 1
ATOM 629 O O . PHE A 1 80 ? 9.588 -12.919 -19.105 1.00 56.44 80 PHE A O 1
ATOM 636 N N . LEU A 1 81 ? 8.815 -13.774 -21.041 1.00 52.69 81 LEU A N 1
ATOM 637 C CA . LEU A 1 81 ? 10.042 -14.475 -21.406 1.00 52.69 81 LEU A CA 1
ATOM 638 C C . LEU A 1 81 ? 10.509 -13.935 -22.742 1.00 52.69 81 LEU A C 1
ATOM 640 O O . LEU A 1 81 ? 9.724 -13.863 -23.690 1.00 52.69 81 LEU A O 1
ATOM 644 N N . VAL A 1 82 ? 11.764 -13.500 -22.774 1.00 55.53 82 VAL A N 1
ATOM 645 C CA . VAL A 1 82 ? 12.285 -12.717 -23.882 1.00 55.53 82 VAL A CA 1
ATOM 646 C C . VAL A 1 82 ? 13.603 -13.279 -24.382 1.00 55.53 82 VAL A C 1
ATOM 648 O O . VAL A 1 82 ? 14.465 -13.682 -23.602 1.00 55.53 82 VAL A O 1
ATOM 651 N N . GLY A 1 83 ? 13.699 -13.335 -25.708 1.00 57.47 83 GLY A N 1
ATOM 652 C CA . GLY A 1 83 ? 14.842 -13.807 -26.470 1.00 57.47 83 GLY A CA 1
ATOM 653 C C . GLY A 1 83 ? 16.151 -13.075 -26.192 1.00 57.47 83 GLY A C 1
ATOM 654 O O . GLY A 1 83 ? 16.157 -11.924 -25.752 1.00 57.47 83 GLY A O 1
ATOM 655 N N . ALA A 1 84 ? 17.259 -13.746 -26.514 1.00 51.56 84 ALA A N 1
ATOM 656 C CA . ALA A 1 84 ? 18.618 -13.422 -26.071 1.00 51.56 84 ALA A CA 1
ATOM 657 C C . ALA A 1 84 ? 19.089 -11.969 -26.319 1.00 51.56 84 ALA A C 1
ATOM 659 O O . ALA A 1 84 ? 19.935 -11.490 -25.568 1.00 51.56 84 ALA A O 1
ATOM 660 N N . ASP A 1 85 ? 18.515 -11.256 -27.296 1.00 60.78 85 ASP A N 1
ATOM 661 C CA . ASP A 1 85 ? 18.971 -9.922 -27.723 1.00 60.78 85 ASP A CA 1
ATOM 662 C C . ASP A 1 85 ? 18.039 -8.745 -27.364 1.00 60.78 85 ASP A C 1
ATOM 664 O O . ASP A 1 85 ? 18.325 -7.603 -27.730 1.00 60.78 85 ASP A O 1
ATOM 668 N N . SER A 1 86 ? 16.937 -8.951 -26.628 1.00 56.59 86 SER A N 1
ATOM 669 C CA . SER A 1 86 ? 16.009 -7.845 -26.305 1.00 56.59 86 SER A CA 1
ATOM 670 C C . SER A 1 86 ? 16.045 -7.436 -24.832 1.00 56.59 86 SER A C 1
ATOM 672 O O . SER A 1 86 ? 15.753 -8.207 -23.921 1.00 56.59 86 SER A O 1
ATOM 674 N N . LYS A 1 87 ? 16.407 -6.166 -24.588 1.00 67.81 87 LYS A N 1
ATOM 675 C CA . LYS A 1 87 ? 16.379 -5.549 -23.255 1.00 67.81 87 LYS A CA 1
ATOM 676 C C . LYS A 1 87 ? 14.930 -5.340 -22.824 1.00 67.81 87 LYS A C 1
ATOM 678 O O . LYS A 1 87 ? 14.335 -4.304 -23.112 1.00 67.81 87 LYS A O 1
ATOM 683 N N . VAL A 1 88 ? 14.374 -6.319 -22.122 1.00 66.81 88 VAL A N 1
ATOM 684 C CA . VAL A 1 88 ? 13.057 -6.195 -21.494 1.00 66.81 88 VAL A CA 1
ATOM 685 C C . VAL A 1 88 ? 13.116 -5.168 -20.388 1.00 66.81 88 VAL A C 1
ATOM 687 O O . VAL A 1 88 ? 13.920 -5.277 -19.464 1.00 66.81 88 VAL A O 1
ATOM 690 N N . LYS A 1 89 ? 12.213 -4.200 -20.453 1.00 70.25 89 LYS A N 1
ATOM 691 C CA . LYS A 1 89 ? 11.849 -3.383 -19.305 1.00 70.25 89 LYS A CA 1
ATOM 692 C C . LYS A 1 89 ? 10.445 -3.805 -18.904 1.00 70.25 89 LYS A C 1
ATOM 694 O O . LYS A 1 89 ? 9.568 -3.860 -19.759 1.00 70.25 89 LYS A O 1
ATOM 699 N N . MET A 1 90 ? 10.244 -4.124 -17.631 1.00 71.75 90 MET A N 1
ATOM 700 C CA . MET A 1 90 ? 8.919 -4.434 -17.102 1.00 71.75 90 MET A CA 1
ATOM 701 C C . MET A 1 90 ? 8.660 -3.618 -15.844 1.00 71.75 90 MET A C 1
ATOM 703 O O . MET A 1 90 ? 9.580 -3.361 -15.065 1.00 71.75 90 MET A O 1
ATOM 707 N N . CYS A 1 91 ? 7.394 -3.287 -15.630 1.00 75.81 91 CYS A N 1
ATOM 708 C CA . CYS A 1 91 ? 6.901 -2.793 -14.358 1.00 75.81 91 CYS A CA 1
ATOM 709 C C . CYS A 1 91 ? 6.202 -3.935 -13.636 1.00 75.81 91 CYS A C 1
ATOM 711 O O . CYS A 1 91 ? 5.361 -4.619 -14.213 1.00 75.81 91 CYS A O 1
ATOM 713 N N . ALA A 1 92 ? 6.570 -4.166 -12.379 1.00 72.69 92 ALA A N 1
ATOM 714 C CA . ALA A 1 92 ? 5.876 -5.146 -11.563 1.00 72.69 92 ALA A CA 1
ATOM 715 C C . ALA A 1 92 ? 4.533 -4.551 -11.128 1.00 72.69 92 ALA A C 1
ATOM 717 O O . ALA A 1 92 ? 4.501 -3.666 -10.272 1.00 72.69 92 ALA A O 1
ATOM 718 N N . GLU A 1 93 ? 3.442 -5.044 -11.710 1.00 70.12 93 GLU A N 1
ATOM 719 C CA . GLU A 1 93 ? 2.094 -4.693 -11.270 1.00 70.12 93 GLU A CA 1
ATOM 720 C C . GLU A 1 93 ? 1.921 -4.973 -9.767 1.00 70.12 93 GLU A C 1
ATOM 722 O O . GLU A 1 93 ? 2.428 -5.985 -9.244 1.00 70.12 93 GLU A O 1
ATOM 727 N N . PRO A 1 94 ? 1.211 -4.097 -9.033 1.00 69.31 94 PRO A N 1
ATOM 728 C CA . PRO A 1 94 ? 0.860 -4.382 -7.654 1.00 69.31 94 PRO A CA 1
ATOM 729 C C . PRO A 1 94 ? 0.054 -5.685 -7.595 1.00 69.31 94 PRO A C 1
ATOM 731 O O . PRO A 1 94 ? -0.742 -5.987 -8.477 1.00 69.31 94 PRO A O 1
ATOM 734 N N . ALA A 1 95 ? 0.321 -6.525 -6.587 1.00 62.50 95 ALA A N 1
ATOM 735 C CA . ALA A 1 95 ? -0.356 -7.819 -6.503 1.00 62.50 95 ALA A CA 1
ATOM 736 C C . ALA A 1 95 ? -1.873 -7.609 -6.334 1.00 62.50 95 ALA A C 1
ATOM 738 O O . ALA A 1 95 ? -2.250 -6.707 -5.576 1.00 62.50 95 ALA A O 1
ATOM 739 N N . PRO A 1 96 ? -2.716 -8.432 -6.989 1.00 59.31 96 PRO A N 1
ATOM 740 C CA . PRO A 1 96 ? -4.159 -8.365 -6.809 1.00 59.31 96 PRO A CA 1
ATOM 741 C C . PRO A 1 96 ? -4.498 -8.557 -5.332 1.00 59.31 96 PRO A C 1
ATOM 743 O O . PRO A 1 96 ? -3.833 -9.323 -4.628 1.00 59.31 96 PRO A O 1
ATOM 746 N N . ASP A 1 97 ? -5.522 -7.856 -4.850 1.00 56.84 97 ASP A N 1
ATOM 747 C CA . ASP A 1 97 ? -5.968 -7.943 -3.460 1.00 56.84 97 ASP A CA 1
ATOM 748 C C . ASP A 1 97 ? -6.727 -9.261 -3.210 1.00 56.84 97 ASP A C 1
ATOM 750 O O . ASP A 1 97 ? -7.941 -9.308 -3.022 1.00 56.84 97 ASP A O 1
ATOM 754 N N . VAL A 1 98 ? -6.008 -10.384 -3.272 1.00 54.56 98 VAL A N 1
ATOM 755 C CA . VAL A 1 98 ? -6.589 -11.733 -3.172 1.00 54.56 98 VAL A CA 1
ATOM 756 C C . VAL A 1 98 ? -7.010 -12.086 -1.750 1.00 54.56 98 VAL A C 1
ATOM 758 O O . VAL A 1 98 ? -7.736 -13.059 -1.536 1.00 54.56 98 VAL A O 1
ATOM 761 N N . ALA A 1 99 ? -6.540 -11.336 -0.758 1.00 53.00 99 ALA A N 1
ATOM 762 C CA . ALA A 1 99 ? -6.761 -11.697 0.628 1.00 53.00 99 ALA A CA 1
ATOM 763 C C . ALA A 1 99 ? -8.163 -11.310 1.132 1.00 53.00 99 ALA A C 1
ATOM 765 O O . ALA A 1 99 ? -8.651 -11.951 2.056 1.00 53.00 99 ALA A O 1
ATOM 766 N N . LEU A 1 100 ? -8.882 -10.389 0.478 1.00 53.28 100 LEU A N 1
ATOM 767 C CA . LEU A 1 100 ? -10.279 -10.082 0.813 1.00 53.28 100 LEU A CA 1
ATOM 768 C C . LEU A 1 100 ? -11.197 -11.223 0.359 1.00 53.28 100 LEU A C 1
ATOM 770 O O . LEU A 1 100 ? -12.054 -11.667 1.119 1.00 53.28 100 LEU A O 1
ATOM 774 N N . ALA A 1 101 ? -10.921 -11.793 -0.818 1.00 56.44 101 ALA A N 1
ATOM 775 C CA . ALA A 1 101 ? -11.565 -13.016 -1.287 1.00 56.44 101 ALA A CA 1
ATOM 776 C C . ALA A 1 101 ? -11.248 -14.209 -0.368 1.00 56.44 101 ALA A C 1
ATOM 778 O O . ALA A 1 101 ? -12.160 -14.928 0.025 1.00 56.44 101 ALA A O 1
ATOM 779 N N . ARG A 1 102 ? -9.986 -14.369 0.063 1.00 56.91 102 ARG A N 1
ATOM 780 C CA . ARG A 1 102 ? -9.577 -15.429 1.010 1.00 56.91 102 ARG A CA 1
ATOM 781 C C . ARG A 1 102 ? -10.145 -15.230 2.416 1.00 56.91 102 ARG A C 1
ATOM 783 O O . ARG A 1 102 ? -10.431 -16.213 3.084 1.00 56.91 102 ARG A O 1
ATOM 790 N N . THR A 1 103 ? -10.310 -13.989 2.873 1.00 56.50 103 THR A N 1
ATOM 791 C CA . THR A 1 103 ? -10.866 -13.653 4.196 1.00 56.50 103 THR A CA 1
ATOM 792 C C . THR A 1 103 ? -12.375 -13.841 4.204 1.00 56.50 103 THR A C 1
ATOM 794 O O . THR A 1 103 ? -12.903 -14.459 5.122 1.00 56.50 103 THR A O 1
ATOM 797 N N . ALA A 1 104 ? -13.072 -13.388 3.158 1.00 59.12 104 ALA A N 1
ATOM 798 C CA . ALA A 1 104 ? -14.485 -13.687 2.951 1.00 59.12 104 ALA A CA 1
ATOM 799 C C . ALA A 1 104 ? -14.717 -15.200 2.830 1.00 59.12 104 ALA A C 1
ATOM 801 O O . ALA A 1 104 ? -15.680 -15.719 3.383 1.00 59.12 104 ALA A O 1
ATOM 802 N N . GLU A 1 105 ? -13.795 -15.922 2.193 1.00 62.28 105 GLU A N 1
ATOM 8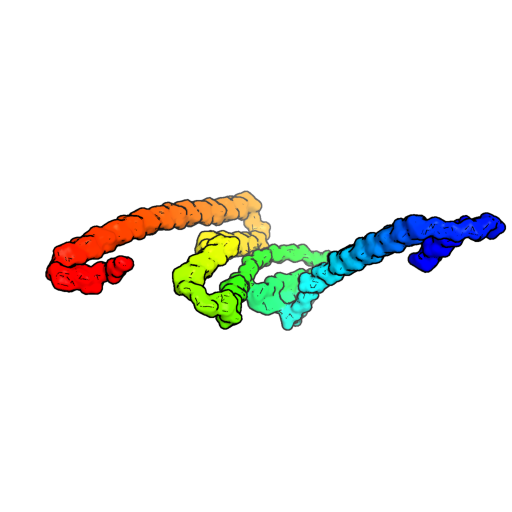03 C CA . GLU A 1 105 ? -13.794 -17.383 2.144 1.00 62.28 105 GLU A CA 1
ATOM 804 C C . GLU A 1 105 ? -13.526 -18.005 3.529 1.00 62.28 105 GLU A C 1
ATOM 806 O O . GLU A 1 105 ? -14.208 -18.951 3.903 1.00 62.28 105 GLU A O 1
ATOM 811 N N . PHE A 1 106 ? -12.603 -17.467 4.334 1.00 59.31 106 PHE A N 1
ATOM 812 C CA . PHE A 1 106 ? -12.313 -17.951 5.694 1.00 59.31 106 PHE A CA 1
ATOM 813 C C . PHE A 1 106 ? -13.482 -17.723 6.663 1.00 59.31 106 PHE A C 1
ATOM 815 O O . PHE A 1 106 ? -13.809 -18.595 7.468 1.00 59.31 106 PHE A O 1
ATOM 822 N N . ILE A 1 107 ? -14.131 -16.560 6.568 1.00 61.03 107 ILE A N 1
ATOM 823 C CA . ILE A 1 107 ? -15.330 -16.210 7.338 1.00 61.03 107 ILE A CA 1
ATOM 824 C C . ILE A 1 107 ? -16.528 -17.034 6.843 1.00 61.03 107 ILE A C 1
ATOM 826 O O . ILE A 1 107 ? -17.272 -17.580 7.656 1.00 61.03 107 ILE A O 1
ATOM 830 N N . GLY A 1 108 ? -16.689 -17.169 5.524 1.00 58.81 108 GLY A N 1
ATOM 831 C CA . GLY A 1 108 ? -17.769 -17.919 4.880 1.00 58.81 108 GLY A CA 1
ATOM 832 C C . GLY A 1 108 ? -17.676 -19.434 5.068 1.00 58.81 108 GLY A C 1
ATOM 833 O O . GLY A 1 108 ? -18.699 -20.107 5.065 1.00 58.81 108 GLY A O 1
ATOM 834 N N . LYS A 1 109 ? -16.475 -19.976 5.308 1.00 66.19 109 LYS A N 1
ATOM 835 C CA . LYS A 1 109 ? -16.241 -21.393 5.644 1.00 66.19 109 LYS A CA 1
ATOM 836 C C . LYS A 1 109 ? -16.514 -21.744 7.113 1.00 66.19 109 LYS A C 1
ATOM 838 O O . LYS A 1 109 ? -16.195 -22.850 7.537 1.00 66.19 109 LYS A O 1
ATOM 843 N N . GLY A 1 110 ? -17.096 -20.833 7.895 1.00 57.25 110 GLY A N 1
ATOM 844 C CA . GLY A 1 110 ? -17.631 -21.158 9.220 1.00 57.25 110 GLY A CA 1
ATOM 845 C C . GLY A 1 110 ? -16.604 -21.210 10.355 1.00 57.25 110 GLY A C 1
ATOM 846 O O . GLY A 1 110 ? -16.954 -21.603 11.463 1.00 57.25 110 GLY A O 1
ATOM 847 N N . ALA A 1 111 ? -15.367 -20.736 10.152 1.00 58.47 111 ALA A N 1
ATOM 848 C CA . ALA A 1 111 ? -14.329 -20.714 11.196 1.00 58.47 111 ALA A CA 1
ATOM 849 C C . ALA A 1 111 ? -14.703 -19.890 12.457 1.00 58.47 111 ALA A C 1
ATOM 851 O O . ALA A 1 111 ? -13.987 -19.930 13.455 1.00 58.47 111 ALA A O 1
ATOM 852 N N . PHE A 1 112 ? -15.823 -19.154 12.421 1.00 60.75 112 PHE A N 1
ATOM 853 C CA . PHE A 1 112 ? -16.327 -18.302 13.503 1.00 60.75 112 PHE A CA 1
ATOM 854 C C . PHE A 1 112 ? -17.843 -18.443 13.739 1.00 60.75 112 PHE A C 1
ATOM 856 O O . PHE A 1 112 ? -18.501 -17.483 14.165 1.00 60.75 112 PHE A O 1
ATOM 863 N N . GLU A 1 113 ? -18.448 -19.594 13.439 1.00 56.06 113 GLU A N 1
ATOM 864 C CA . GLU A 1 113 ? -19.825 -19.861 13.879 1.00 56.06 113 GLU A CA 1
ATOM 865 C C . GLU A 1 113 ? -19.908 -19.764 15.416 1.00 56.06 113 GLU A C 1
ATOM 867 O O . GLU A 1 113 ? -19.152 -20.407 16.136 1.00 56.06 113 GLU A O 1
ATOM 872 N N . GLY A 1 114 ? -20.766 -18.870 15.924 1.00 62.16 114 GLY A N 1
ATOM 873 C CA . GLY A 1 114 ? -20.923 -18.594 17.362 1.00 62.16 114 GLY A CA 1
ATOM 874 C C . GLY A 1 114 ? -20.126 -17.412 17.938 1.00 62.16 114 GLY A C 1
ATOM 875 O O . GLY A 1 114 ? -20.397 -17.008 19.066 1.00 62.16 114 GLY A O 1
ATOM 876 N N . ALA A 1 115 ? -19.193 -16.798 17.197 1.00 66.31 115 ALA A N 1
ATOM 877 C CA . ALA A 1 115 ? -18.496 -15.604 17.690 1.00 66.31 115 ALA A CA 1
ATOM 878 C C . ALA A 1 115 ? -19.408 -14.354 17.657 1.00 66.31 115 ALA A C 1
ATOM 880 O O . ALA A 1 115 ? -20.116 -14.157 16.659 1.00 66.31 115 ALA A O 1
ATOM 881 N N . PRO A 1 116 ? -19.371 -13.486 18.692 1.00 71.69 116 PRO A N 1
ATOM 882 C CA . PRO A 1 116 ? -20.143 -12.247 18.715 1.00 71.69 116 PRO A CA 1
ATOM 883 C C . PRO A 1 116 ? -19.770 -11.333 17.542 1.00 71.69 116 PRO A C 1
ATOM 885 O O . PRO A 1 116 ? -18.626 -11.324 17.075 1.00 71.69 116 PRO A O 1
ATOM 888 N N . ILE A 1 117 ? -20.748 -10.565 17.059 1.00 68.12 117 ILE A N 1
ATOM 889 C CA . ILE A 1 117 ? -20.619 -9.727 15.857 1.00 68.12 117 ILE A CA 1
ATOM 890 C C . ILE A 1 117 ? -19.461 -8.724 16.007 1.00 68.12 117 ILE A C 1
ATOM 892 O O . ILE A 1 117 ? -18.691 -8.558 15.060 1.00 68.12 117 ILE A O 1
ATOM 896 N N . GLU A 1 118 ? -19.237 -8.152 17.199 1.00 67.75 118 GLU A N 1
ATOM 897 C CA . GLU A 1 118 ? -18.084 -7.269 17.435 1.00 67.75 118 GLU A CA 1
ATOM 898 C C . GLU A 1 118 ? -16.725 -7.962 17.261 1.00 67.75 118 GLU A C 1
ATOM 900 O O . GLU A 1 118 ? -15.771 -7.332 16.803 1.00 67.75 118 GLU A O 1
ATOM 905 N N . ALA A 1 119 ? -16.604 -9.249 17.604 1.00 64.62 119 ALA A N 1
ATOM 906 C CA . ALA A 1 119 ? -15.347 -9.985 17.458 1.00 64.62 119 ALA A CA 1
ATOM 907 C C . ALA A 1 119 ? -15.024 -10.255 15.982 1.00 64.62 119 ALA A C 1
ATOM 909 O O . ALA A 1 119 ? -13.871 -10.132 15.567 1.00 64.62 119 ALA A O 1
ATOM 910 N N . LYS A 1 120 ? -16.052 -10.551 15.175 1.00 65.25 120 LYS A N 1
ATOM 911 C CA . LYS A 1 120 ? -15.921 -10.715 13.719 1.00 65.25 120 LYS A CA 1
ATOM 912 C C . LYS A 1 120 ? -15.531 -9.399 13.042 1.00 65.25 120 LYS A C 1
ATOM 914 O O . LYS A 1 120 ? -14.631 -9.393 12.204 1.00 65.25 120 LYS A O 1
ATOM 919 N N . ALA A 1 121 ? -16.146 -8.288 13.451 1.00 66.25 121 ALA A N 1
ATOM 920 C CA . ALA A 1 121 ? -15.840 -6.958 12.927 1.00 66.25 121 ALA A CA 1
ATOM 921 C C . ALA A 1 121 ? -14.409 -6.507 13.274 1.00 66.25 121 ALA A C 1
ATOM 923 O O . ALA A 1 121 ? -13.661 -6.106 12.385 1.00 66.25 121 ALA A O 1
ATOM 924 N N . LYS A 1 122 ? -13.980 -6.664 14.536 1.00 67.19 122 LYS A N 1
ATOM 925 C CA . LYS A 1 122 ? -12.602 -6.348 14.960 1.00 67.19 122 LYS A CA 1
ATOM 926 C C . LYS A 1 122 ? -11.551 -7.187 14.244 1.00 67.19 122 LYS A C 1
ATOM 928 O O . LYS A 1 122 ? -10.465 -6.689 13.959 1.00 67.19 122 LYS A O 1
ATOM 933 N N . LEU A 1 123 ? -11.837 -8.461 13.979 1.00 65.94 123 LEU A N 1
ATOM 934 C CA . LEU A 1 123 ? -10.911 -9.317 13.244 1.00 65.94 123 LEU A CA 1
ATOM 935 C C . LEU A 1 123 ? -10.778 -8.863 11.787 1.00 65.94 123 LEU A C 1
ATOM 937 O O . LEU A 1 123 ? -9.658 -8.747 11.299 1.00 65.94 123 LEU A O 1
ATOM 941 N N . ALA A 1 124 ? -11.892 -8.552 11.119 1.00 62.81 124 ALA A N 1
ATOM 942 C CA . ALA A 1 124 ? -11.877 -8.016 9.759 1.00 62.81 124 ALA A CA 1
ATOM 943 C C . ALA A 1 124 ? -11.101 -6.689 9.675 1.00 62.81 124 ALA A C 1
ATOM 945 O O . ALA A 1 124 ? -10.273 -6.515 8.783 1.00 62.81 124 ALA A O 1
ATOM 946 N N . GLU A 1 125 ? -11.298 -5.793 10.646 1.00 65.75 125 GLU A N 1
ATOM 947 C CA . GLU A 1 125 ? -10.571 -4.525 10.747 1.00 65.75 125 GLU A CA 1
ATOM 948 C C . GLU A 1 125 ? -9.063 -4.739 10.954 1.00 65.75 125 GLU A C 1
ATOM 950 O O . GLU A 1 125 ? -8.243 -4.152 10.246 1.00 65.75 125 GLU A O 1
ATOM 955 N N . ARG A 1 126 ? -8.668 -5.631 11.874 1.00 61.59 126 ARG A N 1
ATOM 956 C CA . ARG A 1 126 ? -7.249 -5.934 12.111 1.00 61.59 126 ARG A CA 1
ATOM 957 C C . ARG A 1 126 ? -6.588 -6.625 10.931 1.00 61.59 126 ARG A C 1
ATOM 959 O O . ARG A 1 126 ? -5.430 -6.339 10.662 1.00 61.59 126 ARG A O 1
ATOM 966 N N . LEU A 1 127 ? -7.290 -7.508 10.227 1.00 58.78 127 LEU A N 1
ATOM 967 C CA . LEU A 1 127 ? -6.765 -8.149 9.022 1.00 58.78 127 LEU A CA 1
ATOM 968 C C . LEU A 1 127 ? -6.598 -7.136 7.882 1.00 58.78 127 LEU A C 1
ATOM 970 O O . LEU A 1 127 ? -5.567 -7.142 7.216 1.00 58.78 127 LEU A O 1
ATOM 974 N N . ALA A 1 128 ? -7.541 -6.204 7.714 1.00 59.34 128 ALA A N 1
ATOM 975 C CA . ALA A 1 128 ? -7.388 -5.094 6.776 1.00 59.34 128 ALA A CA 1
ATOM 976 C C . ALA A 1 128 ? -6.173 -4.205 7.118 1.00 59.34 128 ALA A C 1
ATOM 978 O O . ALA A 1 128 ? -5.406 -3.840 6.227 1.00 59.34 128 ALA A O 1
ATOM 979 N N . GLN A 1 129 ? -5.944 -3.919 8.405 1.00 60.50 129 GLN A N 1
ATOM 980 C CA . GLN A 1 129 ? -4.779 -3.153 8.868 1.00 60.50 129 GLN A CA 1
ATOM 981 C C . GLN A 1 129 ? -3.451 -3.923 8.730 1.00 60.50 129 GLN A C 1
ATOM 983 O O . GLN A 1 129 ? -2.470 -3.347 8.261 1.00 60.50 129 GLN A O 1
ATOM 988 N N . LEU A 1 130 ? -3.397 -5.212 9.100 1.00 54.09 130 LEU A N 1
ATOM 989 C CA . LEU A 1 130 ? -2.182 -6.042 9.016 1.00 54.09 130 LEU A CA 1
ATOM 990 C C . LEU A 1 130 ? -1.707 -6.248 7.574 1.00 54.09 130 LEU A C 1
ATOM 992 O O . LEU A 1 130 ? -0.507 -6.355 7.333 1.00 54.09 130 LEU A O 1
ATOM 996 N N . GLU A 1 131 ? -2.628 -6.293 6.614 1.00 56.47 131 GLU A N 1
ATOM 997 C CA . GLU A 1 131 ? -2.297 -6.474 5.197 1.00 56.47 131 GLU A CA 1
ATOM 998 C C . GLU A 1 131 ? -1.944 -5.155 4.490 1.00 56.47 131 GLU A C 1
ATOM 1000 O O . GLU A 1 131 ? -1.666 -5.140 3.288 1.00 56.47 131 GLU A O 1
ATOM 1005 N N . GLY A 1 132 ? -1.912 -4.041 5.233 1.00 55.00 132 GLY A N 1
ATOM 1006 C CA . GLY A 1 132 ? -1.580 -2.725 4.700 1.00 55.00 132 GLY A CA 1
ATOM 1007 C C . GLY A 1 132 ? -2.641 -2.189 3.742 1.00 55.00 132 GLY A C 1
ATOM 1008 O O . GLY A 1 132 ? -2.301 -1.426 2.845 1.00 55.00 132 GLY A O 1
ATOM 1009 N N . ARG A 1 133 ? -3.916 -2.574 3.901 1.00 60.53 133 ARG A N 1
ATOM 1010 C CA . ARG A 1 133 ? -5.043 -2.057 3.105 1.00 60.53 133 ARG A CA 1
ATOM 1011 C C . ARG A 1 133 ? -5.517 -0.694 3.604 1.00 60.53 133 ARG A C 1
ATOM 1013 O O . ARG A 1 133 ? -6.700 -0.494 3.869 1.00 60.53 133 ARG A O 1
ATOM 1020 N N . THR A 1 134 ? -4.604 0.251 3.770 1.00 70.81 134 THR A N 1
ATOM 1021 C CA . THR A 1 134 ? -5.021 1.650 3.867 1.00 70.81 134 THR A CA 1
ATOM 1022 C C . THR A 1 134 ? -5.178 2.182 2.447 1.00 70.81 134 THR A C 1
ATOM 1024 O O . THR A 1 134 ? -4.397 1.828 1.560 1.00 70.81 134 THR A O 1
ATOM 1027 N N . GLU A 1 135 ? -6.195 3.008 2.207 1.00 75.44 135 GLU A N 1
ATOM 1028 C CA . GLU A 1 135 ? -6.418 3.671 0.911 1.00 75.44 135 GLU A CA 1
ATOM 1029 C C . GLU A 1 135 ? -5.124 4.342 0.413 1.00 75.44 135 GLU A C 1
ATOM 1031 O O . GLU A 1 135 ? -4.712 4.185 -0.735 1.00 75.44 135 GLU A O 1
ATOM 1036 N N . THR A 1 136 ? -4.387 4.936 1.350 1.00 80.06 136 THR A N 1
ATOM 1037 C CA . THR A 1 136 ? -3.051 5.506 1.177 1.00 80.06 136 THR A CA 1
ATOM 1038 C C . THR A 1 136 ? -2.010 4.521 0.607 1.00 80.06 136 THR A C 1
ATOM 1040 O O . THR A 1 136 ? -1.244 4.886 -0.288 1.00 80.06 136 THR A O 1
ATOM 1043 N N . VAL A 1 137 ? -1.970 3.259 1.054 1.00 79.50 137 VAL A N 1
ATOM 1044 C CA . VAL A 1 137 ? -1.043 2.241 0.513 1.00 79.50 137 VAL A CA 1
ATOM 1045 C C . VAL A 1 137 ? -1.454 1.785 -0.888 1.00 79.50 137 VAL A C 1
ATOM 1047 O O . VAL A 1 137 ? -0.581 1.526 -1.720 1.00 79.50 137 VAL A O 1
ATOM 1050 N N . LEU A 1 138 ? -2.754 1.700 -1.176 1.00 81.88 138 LEU A N 1
ATOM 1051 C CA . LEU A 1 138 ? -3.241 1.359 -2.517 1.00 81.88 138 LEU A CA 1
ATOM 1052 C C . LEU A 1 138 ? -2.889 2.459 -3.525 1.00 81.88 138 LEU A C 1
ATOM 1054 O O . LEU A 1 138 ? -2.327 2.162 -4.580 1.00 81.88 138 LEU A O 1
ATOM 1058 N N . ILE A 1 139 ? -3.119 3.723 -3.158 1.00 84.44 139 ILE A N 1
ATOM 1059 C CA . ILE A 1 139 ? -2.734 4.892 -3.959 1.00 84.44 139 ILE A CA 1
ATOM 1060 C C . ILE A 1 139 ? -1.228 4.898 -4.218 1.00 84.44 139 ILE A C 1
ATOM 1062 O O . ILE A 1 139 ? -0.804 5.104 -5.356 1.00 84.44 139 ILE A O 1
ATOM 1066 N N . LEU A 1 140 ? -0.407 4.632 -3.195 1.00 87.50 140 LEU A N 1
ATOM 1067 C CA . LEU A 1 140 ? 1.044 4.539 -3.357 1.00 87.50 140 LEU A CA 1
ATOM 1068 C C . LEU A 1 140 ? 1.425 3.460 -4.380 1.00 87.50 140 LEU A C 1
ATOM 1070 O O . LEU A 1 140 ? 2.221 3.720 -5.280 1.00 87.50 140 LEU A O 1
ATOM 1074 N N . ARG A 1 141 ? 0.863 2.254 -4.244 1.00 85.06 141 ARG A N 1
ATOM 1075 C CA . ARG A 1 141 ? 1.165 1.117 -5.125 1.00 85.06 141 ARG A CA 1
ATOM 1076 C C . ARG A 1 141 ? 0.837 1.418 -6.584 1.00 85.06 141 ARG A C 1
ATOM 1078 O O . ARG A 1 141 ? 1.684 1.183 -7.443 1.00 85.06 141 ARG A O 1
ATOM 1085 N N . GLU A 1 142 ? -0.347 1.963 -6.848 1.00 86.81 142 GLU A N 1
ATOM 1086 C CA . GLU A 1 142 ? -0.762 2.336 -8.203 1.00 86.81 142 GLU A CA 1
ATOM 1087 C C . GLU A 1 142 ? 0.100 3.482 -8.748 1.00 86.81 142 GLU A C 1
ATOM 1089 O O . GLU A 1 142 ? 0.595 3.412 -9.870 1.00 86.81 142 GLU A O 1
ATOM 1094 N N . SER A 1 143 ? 0.372 4.507 -7.935 1.00 90.94 143 SER A N 1
ATOM 1095 C CA . SER A 1 143 ? 1.172 5.663 -8.362 1.00 90.94 143 SER A CA 1
ATOM 1096 C C . SER A 1 143 ? 2.598 5.270 -8.750 1.00 90.94 143 SER A C 1
ATOM 1098 O O . SER A 1 143 ? 3.124 5.743 -9.757 1.00 90.94 143 SER A O 1
ATOM 1100 N N . LEU A 1 144 ? 3.228 4.378 -7.978 1.00 90.81 144 LEU A N 1
ATOM 1101 C CA . LEU A 1 144 ? 4.561 3.858 -8.288 1.00 90.81 144 LEU A CA 1
ATOM 1102 C C . LEU A 1 144 ? 4.561 2.975 -9.540 1.00 90.81 144 LEU A C 1
ATOM 1104 O O . LEU A 1 144 ? 5.512 3.030 -10.322 1.00 90.81 144 LEU A O 1
ATOM 1108 N N . PHE A 1 145 ? 3.499 2.196 -9.754 1.00 88.50 145 PHE A N 1
ATOM 1109 C CA . PHE A 1 145 ? 3.338 1.410 -10.973 1.00 88.50 145 PHE A CA 1
ATOM 1110 C C . PHE A 1 145 ? 3.219 2.312 -12.210 1.00 88.50 145 PHE A C 1
ATOM 1112 O O . PHE A 1 145 ? 4.007 2.165 -13.144 1.00 88.50 145 PHE A O 1
ATOM 1119 N N . ARG A 1 146 ? 2.346 3.326 -12.177 1.00 89.06 146 ARG A N 1
ATOM 1120 C CA . ARG A 1 146 ? 2.209 4.312 -13.266 1.00 89.06 146 ARG A CA 1
ATOM 1121 C C . ARG A 1 146 ? 3.491 5.086 -13.535 1.00 89.06 146 ARG A C 1
ATOM 1123 O O . ARG A 1 146 ? 3.824 5.348 -14.689 1.00 89.06 146 ARG A O 1
ATOM 1130 N N . LEU A 1 147 ? 4.243 5.427 -12.491 1.00 90.94 147 LEU A N 1
ATOM 1131 C CA . LEU A 1 147 ? 5.529 6.100 -12.648 1.00 90.94 147 LEU A CA 1
ATOM 1132 C C . LEU A 1 147 ? 6.563 5.204 -13.345 1.00 90.94 147 LEU A C 1
ATOM 1134 O O . LEU A 1 147 ? 7.346 5.675 -14.173 1.00 90.94 147 LEU A O 1
ATOM 1138 N N . CYS A 1 148 ? 6.547 3.907 -13.042 1.00 86.62 148 CYS A N 1
ATOM 1139 C CA . CYS A 1 148 ? 7.351 2.937 -13.764 1.00 86.62 148 CYS A CA 1
ATOM 1140 C C . CYS A 1 148 ? 6.933 2.868 -15.242 1.00 86.62 148 CYS A C 1
ATOM 1142 O O . CYS A 1 148 ? 7.804 2.966 -16.110 1.00 86.62 148 CYS A O 1
ATOM 1144 N N . GLU A 1 149 ? 5.632 2.781 -15.547 1.00 85.12 149 GLU A N 1
ATOM 1145 C CA . GLU A 1 149 ? 5.140 2.767 -16.934 1.00 85.12 149 GLU A CA 1
ATOM 1146 C C . GLU A 1 149 ? 5.591 4.018 -17.695 1.00 85.12 149 GLU A C 1
ATOM 1148 O O . GLU A 1 149 ? 6.108 3.919 -18.808 1.00 85.12 149 GLU A O 1
ATOM 1153 N N . LEU A 1 150 ? 5.486 5.192 -17.065 1.00 87.19 150 LEU A N 1
ATOM 1154 C CA . LEU A 1 150 ? 5.961 6.456 -17.623 1.00 87.19 150 LEU A CA 1
ATOM 1155 C C . LEU A 1 150 ? 7.459 6.405 -17.964 1.00 87.19 150 LEU A C 1
ATOM 1157 O O . LEU A 1 150 ? 7.857 6.854 -19.037 1.00 87.19 150 LEU A O 1
ATOM 1161 N N . SER A 1 151 ? 8.288 5.823 -17.091 1.00 86.38 151 SER A N 1
ATOM 1162 C CA . SER A 1 151 ? 9.737 5.700 -17.316 1.00 86.38 151 SER A CA 1
ATOM 1163 C C . SER A 1 151 ? 10.106 4.765 -18.474 1.00 86.38 151 SER A C 1
ATOM 1165 O O . SER A 1 151 ? 11.120 4.968 -19.144 1.00 86.38 151 SER A O 1
ATOM 1167 N N . ILE A 1 152 ? 9.290 3.736 -18.723 1.00 83.88 152 ILE A N 1
ATOM 1168 C CA . ILE A 1 152 ? 9.492 2.803 -19.836 1.00 83.88 152 ILE A CA 1
ATOM 1169 C C . ILE A 1 152 ? 9.019 3.437 -21.143 1.00 83.88 152 ILE A C 1
ATOM 1171 O O . ILE A 1 152 ? 9.742 3.384 -22.139 1.00 83.88 152 ILE A O 1
ATOM 1175 N N . ASN A 1 153 ? 7.840 4.062 -21.119 1.00 82.12 153 ASN A N 1
ATOM 1176 C CA . ASN A 1 153 ? 7.201 4.652 -22.293 1.00 82.12 153 ASN A CA 1
ATOM 1177 C C . ASN A 1 153 ? 7.859 5.963 -22.742 1.00 82.12 153 ASN A C 1
ATOM 1179 O O . ASN A 1 153 ? 7.708 6.353 -23.898 1.00 82.12 153 ASN A O 1
ATOM 1183 N N . ASN A 1 154 ? 8.612 6.631 -21.863 1.00 85.62 154 ASN A N 1
ATOM 1184 C CA . ASN A 1 154 ? 9.328 7.860 -22.184 1.00 85.62 154 ASN A CA 1
ATOM 1185 C C . ASN A 1 154 ? 10.839 7.734 -21.901 1.00 85.62 154 ASN A C 1
ATOM 1187 O O . ASN A 1 154 ? 11.329 8.222 -20.881 1.00 85.62 154 ASN A O 1
ATOM 1191 N N . PRO A 1 155 ? 11.616 7.111 -22.806 1.00 81.12 155 PRO A N 1
ATOM 1192 C CA . PRO A 1 155 ? 13.055 6.919 -22.616 1.00 81.12 155 PRO A CA 1
ATOM 1193 C C . PRO A 1 155 ? 13.867 8.224 -22.641 1.00 81.12 155 PRO A C 1
ATOM 1195 O O . PRO A 1 155 ? 15.029 8.211 -22.241 1.00 81.12 155 PRO A O 1
ATOM 1198 N N . ALA A 1 156 ? 13.281 9.329 -23.113 1.00 89.25 156 ALA A N 1
ATOM 1199 C CA . ALA A 1 156 ? 13.906 10.649 -23.106 1.00 89.25 156 ALA A CA 1
ATOM 1200 C C . ALA A 1 156 ? 13.729 11.386 -21.767 1.00 89.25 156 ALA A C 1
ATOM 1202 O O . ALA A 1 156 ? 14.345 12.434 -21.572 1.00 89.25 156 ALA A O 1
ATOM 1203 N N . LEU A 1 157 ? 12.911 10.852 -20.850 1.00 89.44 157 LEU A N 1
ATOM 1204 C CA . LEU A 1 157 ? 12.686 11.444 -19.538 1.00 89.44 157 LEU A CA 1
ATOM 1205 C C . LEU A 1 157 ? 14.006 11.482 -18.744 1.00 89.44 157 LEU A C 1
ATOM 1207 O O . LEU A 1 157 ? 14.593 10.427 -18.473 1.00 89.44 157 LEU A O 1
ATOM 1211 N N . PRO A 1 158 ? 14.485 12.669 -18.332 1.00 94.25 158 PRO A N 1
ATOM 1212 C CA . PRO A 1 158 ? 15.711 12.778 -17.561 1.00 94.25 158 PRO A CA 1
ATOM 1213 C C . PRO A 1 158 ? 15.592 12.040 -16.216 1.00 94.25 158 PRO A C 1
ATOM 1215 O O . PRO A 1 158 ? 14.587 12.194 -15.515 1.00 94.25 158 PRO A O 1
ATOM 1218 N N . PRO A 1 159 ? 16.636 11.320 -15.763 1.00 91.06 159 PRO A N 1
ATOM 1219 C CA . PRO A 1 159 ? 16.608 10.626 -14.471 1.00 91.06 159 PRO A CA 1
ATOM 1220 C C . PRO A 1 159 ? 16.308 11.545 -13.277 1.00 91.06 159 PRO A C 1
ATOM 1222 O O . PRO A 1 159 ? 15.702 11.119 -12.295 1.00 91.06 159 PRO A O 1
ATOM 1225 N N . ALA A 1 160 ? 16.716 12.815 -13.359 1.00 94.50 160 ALA A N 1
ATOM 1226 C CA . ALA A 1 160 ? 16.438 13.816 -12.333 1.00 94.50 160 ALA A CA 1
ATOM 1227 C C . ALA A 1 160 ? 14.938 14.139 -12.221 1.00 94.50 160 ALA A C 1
ATOM 1229 O O . ALA A 1 160 ? 14.423 14.269 -11.112 1.00 94.50 160 ALA A O 1
ATOM 1230 N N . GLU A 1 161 ? 14.236 14.215 -13.352 1.00 94.94 161 GLU A N 1
ATOM 1231 C CA . GLU A 1 161 ? 12.798 14.480 -13.399 1.00 94.94 161 GLU A CA 1
ATOM 1232 C C . GLU A 1 161 ? 12.003 13.269 -12.902 1.00 94.94 161 GLU A C 1
ATOM 1234 O O . GLU A 1 161 ? 11.117 13.410 -12.060 1.00 94.94 161 GLU A O 1
ATOM 1239 N N . LEU A 1 162 ? 12.403 12.057 -13.302 1.00 92.69 162 LEU A N 1
ATOM 1240 C CA . LEU A 1 162 ? 11.822 10.819 -12.777 1.00 92.69 162 LEU A CA 1
ATOM 1241 C C . LEU A 1 162 ? 11.981 10.712 -11.250 1.00 92.69 162 LEU A C 1
ATOM 1243 O O . LEU A 1 162 ? 11.038 10.348 -10.547 1.00 92.69 162 LEU A O 1
ATOM 1247 N N . LYS A 1 163 ? 13.155 11.075 -10.717 1.00 94.31 163 LYS A N 1
ATOM 1248 C CA . LYS A 1 163 ? 13.397 11.127 -9.268 1.00 94.31 163 LYS A CA 1
ATOM 1249 C C . LYS A 1 163 ? 12.515 12.173 -8.578 1.00 94.31 163 LYS A C 1
ATOM 1251 O O . LYS A 1 163 ? 12.023 11.912 -7.482 1.00 94.31 163 LYS A O 1
ATOM 1256 N N . ALA A 1 164 ? 12.311 13.336 -9.196 1.00 96.00 164 ALA A N 1
ATOM 1257 C CA . ALA A 1 164 ? 11.435 14.373 -8.657 1.00 96.00 164 ALA A CA 1
ATOM 1258 C C . ALA A 1 164 ? 9.975 13.895 -8.586 1.00 96.00 164 ALA A C 1
ATOM 1260 O O . ALA A 1 164 ? 9.337 14.053 -7.546 1.00 96.00 164 ALA A O 1
ATOM 1261 N N . LEU A 1 165 ? 9.480 13.234 -9.637 1.00 95.44 165 LEU A N 1
ATOM 1262 C CA . LEU A 1 165 ? 8.149 12.620 -9.658 1.00 95.44 165 LEU A CA 1
ATOM 1263 C C . LEU A 1 165 ? 8.008 11.526 -8.593 1.00 95.44 165 LEU A C 1
ATOM 1265 O O . LEU A 1 165 ? 7.016 11.498 -7.868 1.00 95.44 165 LEU A O 1
ATOM 1269 N N . TYR A 1 166 ? 9.025 10.673 -8.432 1.00 94.38 166 TYR A N 1
ATOM 1270 C CA . TYR A 1 166 ? 9.048 9.667 -7.368 1.00 94.38 166 TYR A CA 1
ATOM 1271 C C . TYR A 1 166 ? 8.932 10.315 -5.984 1.00 94.38 166 TYR A C 1
ATOM 1273 O O . TYR A 1 166 ? 8.096 9.921 -5.173 1.00 94.38 166 TYR A O 1
ATOM 1281 N N . GLN A 1 167 ? 9.731 11.350 -5.717 1.00 94.69 167 GLN A N 1
ATOM 1282 C CA . GLN A 1 167 ? 9.692 12.057 -4.439 1.00 94.69 167 GLN A CA 1
ATOM 1283 C C . GLN A 1 167 ? 8.348 12.760 -4.210 1.00 94.69 167 GLN A C 1
ATOM 1285 O O . GLN A 1 167 ? 7.855 12.768 -3.084 1.00 94.69 167 GLN A O 1
ATOM 1290 N N . ALA A 1 168 ? 7.738 13.315 -5.261 1.00 94.31 168 ALA A N 1
ATOM 1291 C CA . ALA A 1 168 ? 6.417 13.930 -5.185 1.00 94.31 168 ALA A CA 1
ATOM 1292 C C . ALA A 1 168 ? 5.341 12.912 -4.774 1.00 94.31 168 ALA A C 1
ATOM 1294 O O . ALA A 1 168 ? 4.555 13.201 -3.872 1.00 94.31 168 ALA A O 1
ATOM 1295 N N . VAL A 1 169 ? 5.358 11.704 -5.354 1.00 93.38 169 VAL A N 1
ATOM 1296 C CA . VAL A 1 169 ? 4.456 10.604 -4.967 1.00 93.38 169 VAL A CA 1
ATOM 1297 C C . VAL A 1 169 ? 4.651 10.227 -3.497 1.00 93.38 169 VAL A C 1
ATOM 1299 O O . VAL A 1 169 ? 3.678 10.169 -2.748 1.00 93.38 169 VAL A O 1
ATOM 1302 N N . ILE A 1 170 ? 5.896 10.026 -3.053 1.00 88.56 170 ILE A N 1
ATOM 1303 C CA . ILE A 1 170 ? 6.183 9.687 -1.649 1.00 88.56 170 ILE A CA 1
ATOM 1304 C C . ILE A 1 170 ? 5.697 10.789 -0.701 1.00 88.56 170 ILE A C 1
ATOM 1306 O O . ILE A 1 170 ? 5.052 10.495 0.303 1.00 88.56 170 ILE A O 1
ATOM 1310 N N . ASN A 1 171 ? 5.955 12.057 -1.024 1.00 88.88 171 ASN A N 1
ATOM 1311 C CA . ASN A 1 171 ? 5.543 13.182 -0.188 1.00 88.88 171 ASN A CA 1
ATOM 1312 C C . ASN A 1 171 ? 4.015 13.302 -0.094 1.00 88.88 171 ASN A C 1
ATOM 1314 O O . ASN A 1 171 ? 3.496 13.525 0.998 1.00 88.88 171 ASN A O 1
ATOM 1318 N N . ALA A 1 172 ? 3.296 13.120 -1.206 1.00 88.81 172 ALA A N 1
ATOM 1319 C CA . ALA A 1 172 ? 1.834 13.124 -1.214 1.00 88.81 172 ALA A CA 1
ATOM 1320 C C . ALA A 1 172 ? 1.266 12.002 -0.330 1.00 88.81 172 ALA A C 1
ATOM 1322 O O . ALA A 1 172 ? 0.360 12.229 0.469 1.00 88.81 172 ALA A O 1
ATOM 1323 N N . VAL A 1 173 ? 1.853 10.806 -0.401 1.00 85.56 173 VAL A N 1
ATOM 1324 C CA . VAL A 1 173 ? 1.450 9.660 0.426 1.00 85.56 173 VAL A CA 1
ATOM 1325 C C . VAL A 1 173 ? 1.734 9.901 1.910 1.00 85.56 173 VAL A C 1
ATOM 1327 O O . VAL A 1 173 ? 0.900 9.572 2.748 1.00 85.56 173 VAL A O 1
ATOM 1330 N N . VAL A 1 174 ? 2.862 10.526 2.259 1.00 83.19 174 VAL A N 1
ATOM 1331 C CA . VAL A 1 174 ? 3.155 10.922 3.649 1.00 83.19 174 VAL A CA 1
ATOM 1332 C C . VAL A 1 174 ? 2.131 11.938 4.166 1.00 83.19 174 VAL A C 1
ATOM 1334 O O . VAL A 1 174 ? 1.685 11.832 5.311 1.00 83.19 174 VAL A O 1
ATOM 1337 N N . GLN A 1 175 ? 1.723 12.903 3.336 1.00 85.31 175 GLN A N 1
ATOM 1338 C CA . GLN A 1 175 ? 0.689 13.876 3.702 1.00 85.31 175 GLN A CA 1
ATOM 1339 C C . GLN A 1 175 ? -0.668 13.205 3.936 1.00 85.31 175 GLN A C 1
ATOM 1341 O O . GLN A 1 175 ? -1.299 13.476 4.958 1.00 85.31 175 GLN A O 1
ATOM 1346 N N . LEU A 1 176 ? -1.079 12.290 3.053 1.00 82.81 176 LEU A N 1
ATOM 1347 C CA . LEU A 1 176 ? -2.306 11.503 3.219 1.00 82.81 176 LEU A CA 1
ATOM 1348 C C . LEU A 1 176 ? -2.261 10.656 4.495 1.00 82.81 176 LEU A C 1
ATOM 1350 O O . LEU A 1 176 ? -3.162 10.754 5.321 1.00 82.81 176 LEU A O 1
ATOM 1354 N N . ALA A 1 177 ? -1.165 9.931 4.734 1.00 79.62 177 ALA A N 1
ATOM 1355 C CA . ALA A 1 177 ? -0.994 9.141 5.953 1.00 79.62 177 ALA A CA 1
ATOM 1356 C C . ALA A 1 177 ? -1.090 10.001 7.229 1.00 79.62 177 ALA A C 1
ATOM 1358 O O . ALA A 1 177 ? -1.677 9.589 8.228 1.00 79.62 177 ALA A O 1
ATOM 1359 N N . THR A 1 178 ? -0.534 11.215 7.203 1.00 78.88 178 THR A N 1
ATOM 1360 C CA . THR A 1 178 ? -0.598 12.151 8.337 1.00 78.88 178 THR A CA 1
ATOM 1361 C C . THR A 1 178 ? -2.022 12.671 8.561 1.00 78.88 178 THR A C 1
ATOM 1363 O O . THR A 1 178 ? -2.472 12.796 9.707 1.00 78.88 178 THR A O 1
ATOM 1366 N N . ALA A 1 179 ? -2.749 12.948 7.476 1.00 80.69 179 ALA A N 1
ATOM 1367 C CA . ALA A 1 179 ? -4.151 13.342 7.533 1.00 80.69 179 ALA A CA 1
ATOM 1368 C C . ALA A 1 179 ? -5.024 12.208 8.095 1.00 80.69 179 ALA A C 1
ATOM 1370 O O . ALA A 1 179 ? -5.837 12.463 8.984 1.00 80.69 179 ALA A O 1
ATOM 1371 N N . ASP A 1 180 ? -4.796 10.961 7.673 1.00 78.19 180 ASP A N 1
ATOM 1372 C CA . ASP A 1 180 ? -5.503 9.776 8.174 1.00 78.19 180 ASP A CA 1
ATOM 1373 C C . ASP A 1 180 ? -5.333 9.615 9.690 1.00 78.19 180 ASP A C 1
ATOM 1375 O O . ASP A 1 180 ? -6.317 9.438 10.411 1.00 78.19 180 ASP A O 1
ATOM 1379 N N . VAL A 1 181 ? -4.103 9.750 10.203 1.00 75.00 181 VAL A N 1
ATOM 1380 C CA . VAL A 1 181 ? -3.836 9.699 11.653 1.00 75.00 181 VAL A CA 1
ATOM 1381 C C . VAL A 1 181 ? -4.586 10.808 12.390 1.00 75.00 181 VAL A C 1
ATOM 1383 O O . VAL A 1 181 ? -5.200 10.562 13.430 1.00 75.00 181 VAL A O 1
ATOM 1386 N N . THR A 1 182 ? -4.568 12.026 11.850 1.00 77.19 182 THR A N 1
ATOM 1387 C CA . THR A 1 182 ? -5.240 13.180 12.464 1.00 77.19 182 THR A CA 1
ATOM 1388 C C . THR A 1 182 ? -6.758 12.981 12.502 1.00 77.19 182 THR A C 1
ATOM 1390 O O . THR A 1 182 ? -7.395 13.204 13.535 1.00 77.19 182 THR A O 1
ATOM 1393 N N . ASN A 1 183 ? -7.339 12.495 11.405 1.00 77.62 183 ASN A N 1
ATOM 1394 C CA . ASN A 1 183 ? -8.764 12.199 11.298 1.00 77.62 183 ASN A CA 1
ATOM 1395 C C . ASN A 1 183 ? -9.179 11.066 12.244 1.00 77.62 183 ASN A C 1
ATOM 1397 O O . ASN A 1 183 ? -10.198 11.184 12.925 1.00 77.62 183 ASN A O 1
ATOM 1401 N N . ALA A 1 184 ? -8.368 10.012 12.356 1.00 76.69 184 ALA A N 1
ATOM 1402 C CA . ALA A 1 184 ? -8.611 8.911 13.284 1.00 76.69 184 ALA A CA 1
ATOM 1403 C C . ALA A 1 184 ? -8.593 9.379 14.749 1.00 76.69 184 ALA A C 1
ATOM 1405 O O . ALA A 1 184 ? -9.473 9.017 15.529 1.00 76.69 184 ALA A O 1
ATOM 1406 N N . GLN A 1 185 ? -7.646 10.245 15.126 1.00 77.62 185 GLN A N 1
ATOM 1407 C CA . GLN A 1 185 ? -7.605 10.839 16.467 1.00 77.62 185 GLN A CA 1
ATOM 1408 C C . GLN A 1 185 ? -8.822 11.730 16.745 1.00 77.62 185 GLN A C 1
ATOM 1410 O O . GLN A 1 185 ? -9.379 11.698 17.844 1.00 77.62 185 GLN A O 1
ATOM 1415 N N . ALA A 1 186 ? -9.253 12.524 15.763 1.00 81.06 186 ALA A N 1
ATOM 1416 C CA . ALA A 1 186 ? -10.447 13.352 15.891 1.00 81.06 186 ALA A CA 1
ATOM 1417 C C . ALA A 1 186 ? -11.719 12.500 16.037 1.00 81.06 186 ALA A C 1
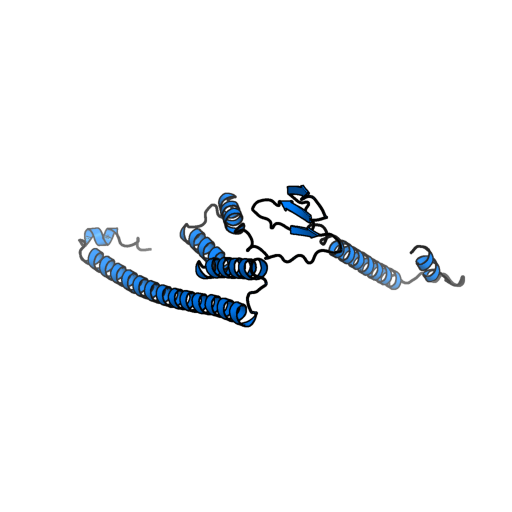ATOM 1419 O O . ALA A 1 186 ? -12.567 12.807 16.876 1.00 81.06 186 ALA A O 1
ATOM 1420 N N . ALA A 1 187 ? -11.836 11.415 15.269 1.00 79.75 187 ALA A N 1
ATOM 1421 C CA . ALA A 1 187 ? -12.940 10.467 15.368 1.00 79.75 187 ALA A CA 1
ATOM 1422 C C . ALA A 1 187 ? -12.967 9.758 16.731 1.00 79.75 187 ALA A C 1
ATOM 1424 O O . ALA A 1 187 ? -14.029 9.676 17.342 1.00 79.75 187 ALA A O 1
ATOM 1425 N N . ALA A 1 188 ? -11.810 9.331 17.251 1.00 80.94 188 ALA A N 1
ATOM 1426 C CA . ALA A 1 188 ? -11.706 8.716 18.575 1.00 80.94 188 ALA A CA 1
ATOM 1427 C C . ALA A 1 188 ? -12.191 9.661 19.686 1.00 80.94 188 ALA A C 1
ATOM 1429 O O . ALA A 1 188 ? -13.026 9.277 20.501 1.00 80.94 188 ALA A O 1
ATOM 1430 N N . LYS A 1 189 ? -11.758 10.929 19.662 1.00 87.19 189 LYS A N 1
ATOM 1431 C CA . LYS A 1 189 ? -12.223 11.942 20.625 1.00 87.19 189 LYS A CA 1
ATOM 1432 C C . LYS A 1 189 ? -13.730 12.185 20.538 1.00 87.19 189 LYS A C 1
ATOM 1434 O O . LYS A 1 189 ? -14.384 12.334 21.564 1.00 87.19 189 LYS A O 1
ATOM 1439 N N . ARG A 1 190 ? -14.294 12.233 19.326 1.00 86.81 190 ARG A N 1
ATOM 1440 C CA . ARG A 1 190 ? -15.749 12.375 19.140 1.00 86.81 190 ARG A CA 1
ATOM 1441 C C . ARG A 1 190 ? -16.499 11.171 19.704 1.00 86.81 190 ARG A C 1
ATOM 1443 O O . ARG A 1 190 ? -17.447 11.364 20.451 1.00 86.81 190 ARG A O 1
ATOM 1450 N N . ALA A 1 191 ? -16.017 9.958 19.441 1.00 86.56 191 ALA A N 1
ATOM 1451 C CA . ALA A 1 191 ? -16.610 8.739 19.979 1.00 86.56 191 ALA A CA 1
ATOM 1452 C C . ALA A 1 191 ? -16.574 8.690 21.519 1.00 86.56 191 ALA A C 1
ATOM 1454 O O . ALA A 1 191 ? -17.537 8.241 22.136 1.00 86.56 191 ALA A O 1
ATOM 1455 N N . GLU A 1 192 ? -15.504 9.181 22.154 1.00 90.06 192 GLU A N 1
ATOM 1456 C CA . GLU A 1 192 ? -15.429 9.311 23.617 1.00 90.06 192 GLU A CA 1
ATOM 1457 C C . GLU A 1 192 ? -16.474 10.293 24.164 1.00 90.06 192 GLU A C 1
ATOM 1459 O O . GLU A 1 192 ? -17.157 9.989 25.144 1.00 90.06 192 GLU A O 1
ATOM 1464 N N . VAL A 1 193 ? -16.635 11.448 23.512 1.00 92.50 193 VAL A N 1
ATOM 1465 C CA . VAL A 1 193 ? -17.653 12.444 23.878 1.00 92.50 193 VAL A CA 1
ATOM 1466 C C . VAL A 1 193 ? -19.064 11.884 23.692 1.00 92.50 193 VAL A C 1
ATOM 1468 O O . VAL A 1 193 ? -19.909 12.048 24.571 1.00 92.50 193 VAL A O 1
ATOM 1471 N N . ASP A 1 194 ? -19.321 11.184 22.590 1.00 91.12 194 ASP A N 1
ATOM 1472 C CA . ASP A 1 194 ? -20.621 10.575 22.308 1.00 91.12 194 ASP A CA 1
ATOM 1473 C C . ASP A 1 194 ? -20.957 9.466 23.313 1.00 91.12 194 ASP A C 1
ATOM 1475 O O . ASP A 1 194 ? -22.095 9.376 23.778 1.00 91.12 194 ASP A O 1
ATOM 1479 N N . LEU A 1 195 ? -19.963 8.668 23.719 1.00 92.50 195 LEU A N 1
ATOM 1480 C CA . LEU A 1 195 ? -20.116 7.659 24.767 1.00 92.50 195 LEU A CA 1
ATOM 1481 C C . LEU A 1 195 ? -20.486 8.300 26.110 1.00 92.50 195 LEU A C 1
ATOM 1483 O O . LEU A 1 195 ? -21.364 7.798 26.815 1.00 92.50 195 LEU A O 1
ATOM 1487 N N . GLU A 1 196 ? -19.839 9.407 26.470 1.00 92.69 196 GLU A N 1
ATOM 1488 C CA . GLU A 1 196 ? -20.139 10.117 27.713 1.00 92.69 196 GLU A CA 1
ATOM 1489 C C . GLU A 1 196 ? -21.529 10.763 27.674 1.00 92.69 196 GLU A C 1
ATOM 1491 O O . GLU A 1 196 ? -22.320 10.600 28.605 1.00 92.69 196 GLU A O 1
ATOM 1496 N N . ASN A 1 197 ? -21.891 11.399 26.558 1.00 92.88 197 ASN A N 1
ATOM 1497 C CA . ASN A 1 197 ? -23.233 11.938 26.349 1.00 92.88 197 ASN A CA 1
ATOM 1498 C C . ASN A 1 197 ? -24.305 10.842 26.441 1.00 92.88 197 ASN A C 1
ATOM 1500 O O . ASN A 1 197 ? -25.337 11.046 27.083 1.00 92.88 197 ASN A O 1
ATOM 1504 N N . ALA A 1 198 ? -24.051 9.664 25.863 1.00 90.81 198 ALA A N 1
ATOM 1505 C CA . ALA A 1 198 ? -24.949 8.517 25.953 1.00 90.81 198 ALA A CA 1
ATOM 1506 C C . ALA A 1 198 ? -25.104 8.018 27.400 1.00 90.81 198 ALA A C 1
ATOM 1508 O O . ALA A 1 198 ? -26.222 7.722 27.827 1.00 90.81 198 ALA A O 1
ATOM 1509 N N . ARG A 1 199 ? -24.021 7.980 28.191 1.00 91.06 199 ARG A N 1
ATOM 1510 C CA . ARG A 1 199 ? -24.080 7.627 29.622 1.00 91.06 199 ARG A CA 1
ATOM 1511 C C . ARG A 1 199 ? -24.888 8.631 30.433 1.00 91.06 199 ARG A C 1
ATOM 1513 O O . ARG A 1 199 ? -25.729 8.230 31.239 1.00 91.06 199 ARG A O 1
ATOM 1520 N N . VAL A 1 200 ? -24.655 9.924 30.220 1.00 93.50 200 VAL A N 1
ATOM 1521 C CA . VAL A 1 200 ? -25.394 10.993 30.904 1.00 93.50 200 VAL A CA 1
ATOM 1522 C C . VAL A 1 200 ? -26.876 10.931 30.545 1.00 93.50 200 VAL A C 1
ATOM 1524 O O . VAL A 1 200 ? -27.721 11.025 31.436 1.00 93.50 200 VAL A O 1
ATOM 1527 N N . LEU A 1 201 ? -27.201 10.734 29.265 1.00 92.31 201 LEU A N 1
ATOM 1528 C CA . LEU A 1 201 ? -28.580 10.593 28.812 1.00 92.31 201 LEU A CA 1
ATOM 1529 C C . LEU A 1 20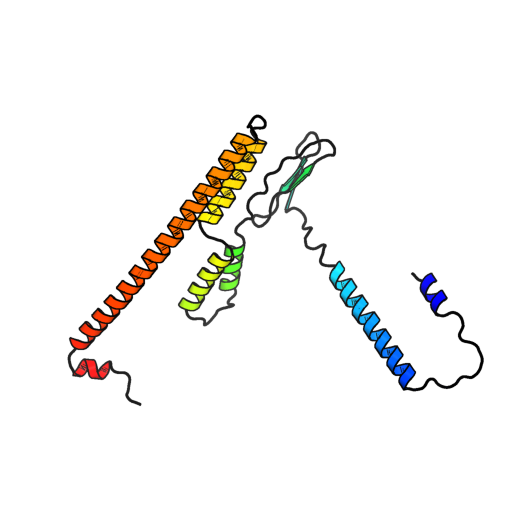1 ? -29.239 9.370 29.452 1.00 92.31 201 LEU A C 1
ATOM 1531 O O . LEU A 1 201 ? -30.298 9.513 30.051 1.00 92.31 201 LEU A O 1
ATOM 1535 N N . HIS A 1 202 ? -28.580 8.209 29.420 1.00 90.12 202 HIS A N 1
ATOM 1536 C CA . HIS A 1 202 ? -29.080 6.991 30.055 1.00 90.12 202 HIS A CA 1
ATOM 1537 C C . HIS A 1 202 ? -29.368 7.203 31.548 1.00 90.12 202 HIS A C 1
ATOM 1539 O O . HIS A 1 202 ? -30.426 6.814 32.040 1.00 90.12 202 HIS A O 1
ATOM 1545 N N . LYS A 1 203 ? -28.458 7.864 32.276 1.00 91.31 203 LYS A N 1
ATOM 1546 C CA . LYS A 1 203 ? -28.657 8.197 33.693 1.00 91.31 203 LYS A CA 1
ATOM 1547 C C . LYS A 1 203 ? -29.873 9.105 33.901 1.00 91.31 203 LYS A C 1
ATOM 1549 O O . LYS A 1 203 ? -30.711 8.800 34.743 1.00 91.31 203 LYS A O 1
ATOM 1554 N N . ARG A 1 204 ? -30.003 10.179 33.115 1.00 90.69 204 ARG A N 1
ATOM 1555 C CA . ARG A 1 204 ? -31.147 11.106 33.197 1.00 90.69 204 ARG A CA 1
ATOM 1556 C C . ARG A 1 204 ? -32.468 10.413 32.879 1.00 90.69 204 ARG A C 1
ATOM 1558 O O . ARG A 1 204 ? -33.440 10.607 33.600 1.00 90.69 204 ARG A O 1
ATOM 1565 N N . THR A 1 205 ? -32.492 9.587 31.835 1.00 90.31 205 THR A N 1
ATOM 1566 C CA . THR A 1 205 ? -33.662 8.786 31.468 1.00 90.31 205 THR A CA 1
ATOM 1567 C C . THR A 1 205 ? -34.032 7.824 32.591 1.00 90.31 205 THR A C 1
ATOM 1569 O O . THR A 1 205 ? -35.203 7.728 32.933 1.00 90.31 205 THR A O 1
ATOM 1572 N N . PHE A 1 206 ? -33.058 7.159 33.220 1.00 89.06 206 PHE A N 1
ATOM 1573 C CA . PHE A 1 206 ? -33.315 6.277 34.360 1.00 89.06 206 PHE A CA 1
ATOM 1574 C C . PHE A 1 206 ? -33.878 7.035 35.575 1.00 89.06 206 PHE A C 1
ATOM 1576 O O . PHE A 1 206 ? -34.823 6.574 36.214 1.00 89.06 206 PHE A O 1
ATOM 1583 N N . GLU A 1 207 ? -33.336 8.214 35.885 1.00 89.50 207 GLU A N 1
ATOM 1584 C CA . GLU A 1 207 ? -33.794 9.062 36.993 1.00 89.50 207 GLU A CA 1
ATOM 1585 C C . GLU A 1 207 ? -35.207 9.625 36.772 1.00 89.50 207 GLU A C 1
ATOM 1587 O O . GLU A 1 207 ? -35.945 9.801 37.745 1.00 89.50 207 GLU A O 1
ATOM 1592 N N . SER A 1 208 ? -35.613 9.853 35.517 1.00 90.00 208 SER A N 1
ATOM 1593 C CA . SER A 1 208 ? -36.950 10.352 35.175 1.00 90.00 208 SER A CA 1
ATOM 1594 C C . SER A 1 208 ? -38.050 9.281 35.184 1.00 90.00 208 SER A C 1
ATOM 1596 O O . SER A 1 208 ? -39.220 9.616 35.013 1.00 90.00 208 SER A O 1
ATOM 1598 N N . LEU A 1 209 ? -37.713 7.998 35.358 1.00 88.81 209 LEU A N 1
ATOM 1599 C CA . LEU A 1 209 ? -38.697 6.914 35.461 1.00 88.81 209 LEU A CA 1
ATOM 1600 C C . LEU A 1 209 ? -39.374 6.892 36.842 1.00 88.81 209 LEU A C 1
ATOM 1602 O O . LEU A 1 209 ? -38.776 7.261 37.863 1.00 88.81 209 LEU A O 1
ATOM 1606 N N . SER A 1 210 ? -40.614 6.393 36.906 1.00 89.19 210 SER A N 1
ATOM 1607 C CA . SER A 1 210 ? -41.302 6.198 38.189 1.00 89.19 210 SER A CA 1
ATOM 1608 C C . SER A 1 210 ? -40.558 5.175 39.071 1.00 89.19 210 SER A C 1
ATOM 1610 O O . SER A 1 210 ? -39.818 4.327 38.553 1.00 89.19 210 SER A O 1
ATOM 1612 N N . PRO A 1 211 ? -40.708 5.236 40.407 1.00 86.00 211 PRO A N 1
ATOM 1613 C CA . PRO A 1 211 ? -40.055 4.299 41.323 1.00 86.00 211 PRO A CA 1
ATOM 1614 C C . PRO A 1 211 ? -40.394 2.825 41.044 1.00 86.00 211 PRO A C 1
ATOM 1616 O O . PRO A 1 211 ? -39.534 1.958 41.203 1.00 86.00 211 PRO A O 1
ATOM 1619 N N . GLU A 1 212 ? -41.619 2.538 40.595 1.00 85.44 212 GLU A N 1
ATOM 1620 C CA . GLU A 1 212 ? -42.085 1.187 40.262 1.00 85.44 212 GLU A CA 1
ATOM 1621 C C . GLU A 1 212 ? -41.344 0.620 39.047 1.00 85.44 212 GLU A C 1
ATOM 1623 O O . GLU A 1 212 ? -40.872 -0.517 39.085 1.00 85.44 212 GLU A O 1
ATOM 1628 N N . ILE A 1 213 ? -41.176 1.431 37.997 1.00 83.44 213 ILE A N 1
ATOM 1629 C CA . ILE A 1 213 ? -40.471 1.033 36.771 1.00 83.44 213 ILE A CA 1
ATOM 1630 C C . ILE A 1 213 ? -38.971 0.860 37.049 1.00 83.44 213 ILE A C 1
ATOM 1632 O O . ILE A 1 213 ? -38.360 -0.105 36.591 1.00 83.44 213 ILE A O 1
ATOM 1636 N N . ARG A 1 214 ? -38.375 1.733 37.875 1.00 83.56 214 ARG A N 1
ATOM 1637 C CA . ARG A 1 214 ? -36.969 1.595 38.298 1.00 83.56 214 ARG A CA 1
ATOM 1638 C C . ARG A 1 214 ? -36.701 0.279 39.025 1.00 83.56 214 ARG A C 1
ATOM 1640 O O . ARG A 1 214 ? -35.673 -0.347 38.779 1.00 83.56 214 ARG A O 1
ATOM 1647 N N . LYS A 1 215 ? -37.625 -0.163 39.884 1.00 81.75 215 LYS A N 1
ATOM 1648 C CA . LYS A 1 215 ? -37.525 -1.448 40.596 1.00 81.75 215 LYS A CA 1
ATOM 1649 C C . LYS A 1 215 ? -37.554 -2.659 39.662 1.00 81.75 215 LYS A C 1
ATOM 1651 O O . LYS A 1 215 ? -36.918 -3.654 39.977 1.00 81.75 215 LYS A O 1
ATOM 1656 N N . GLN A 1 216 ? -38.264 -2.572 38.536 1.00 81.88 216 GLN A N 1
ATOM 1657 C CA . GLN A 1 216 ? -38.323 -3.643 37.532 1.00 81.88 216 GLN A CA 1
ATOM 1658 C C . GLN A 1 216 ? -37.090 -3.686 36.615 1.00 81.88 216 GLN A C 1
ATOM 1660 O O . GLN A 1 216 ? -36.787 -4.738 36.062 1.00 81.88 216 GLN A O 1
ATOM 1665 N N . MET A 1 217 ? -36.384 -2.562 36.447 1.00 77.00 217 MET A N 1
ATOM 1666 C CA . MET A 1 217 ? -35.184 -2.462 35.603 1.00 77.00 217 MET A CA 1
ATOM 1667 C C . MET A 1 217 ? -33.869 -2.765 36.333 1.00 77.00 217 MET A C 1
ATOM 1669 O O . MET A 1 217 ? -32.843 -2.962 35.683 1.00 77.00 217 MET A O 1
ATOM 1673 N N . LEU A 1 218 ? -33.867 -2.779 37.668 1.00 76.00 218 LEU A N 1
ATOM 1674 C CA . LEU A 1 218 ? -32.697 -3.200 38.436 1.00 76.00 218 LEU A CA 1
ATOM 1675 C C . LEU A 1 218 ? -32.477 -4.711 38.244 1.00 76.00 218 LEU A C 1
ATOM 1677 O O . LEU A 1 218 ? -33.448 -5.469 38.288 1.00 76.00 218 LEU A O 1
ATOM 1681 N N . PRO A 1 219 ? -31.228 -5.165 38.030 1.00 70.75 219 PRO A N 1
ATOM 1682 C CA . PRO A 1 219 ? -30.941 -6.592 37.951 1.00 70.75 219 PRO A CA 1
ATOM 1683 C C . PRO A 1 219 ? -31.432 -7.284 39.233 1.00 70.75 219 PRO A C 1
ATOM 1685 O O . PRO A 1 219 ? -31.342 -6.679 40.309 1.00 70.75 219 PRO A O 1
ATOM 1688 N N . PRO A 1 220 ? -31.966 -8.518 39.142 1.00 64.81 220 PRO A N 1
ATOM 1689 C CA . PRO A 1 220 ? -32.472 -9.229 40.308 1.00 64.81 220 PRO A CA 1
ATOM 1690 C C . PRO A 1 220 ? -31.370 -9.309 41.366 1.00 64.81 220 PRO A C 1
ATOM 1692 O O . PRO A 1 220 ? -30.235 -9.684 41.064 1.00 64.81 220 PRO A O 1
ATOM 1695 N N . SER A 1 221 ? -31.699 -8.891 42.590 1.00 65.25 221 SER A N 1
ATOM 1696 C CA . SER A 1 221 ? -30.785 -8.989 43.725 1.00 65.25 221 SER A CA 1
ATOM 1697 C C . SER A 1 221 ? -30.402 -10.459 43.944 1.00 65.25 221 SER A C 1
ATOM 1699 O O . SER A 1 221 ? -31.305 -11.299 43.880 1.00 65.25 221 SER A O 1
ATOM 1701 N N . PRO A 1 222 ? -29.112 -10.763 44.174 1.00 63.88 222 PRO A N 1
ATOM 1702 C CA . PRO A 1 222 ? -28.644 -12.123 44.433 1.00 63.88 222 PRO A CA 1
ATOM 1703 C C . PRO A 1 222 ? -29.249 -12.725 45.706 1.00 63.88 222 PRO A C 1
ATOM 1705 O O . PRO A 1 222 ? -29.579 -11.949 46.635 1.00 63.88 222 PRO A O 1
#

pLDDT: mean 71.95, std 14.4, range [45.94, 96.0]

Sequence (222 aa):
MIQTIQSLLGQVPEGNLRRPSVQTVQSLILRLRQIVLGTIILLIGTSSGCTFFTQPAREEKLEANQAYWFHYEAARRGGFLVGADSKVKMCAEPAPDVALARTAEFIGKGAFEGAPIEAKAKLAERLAQLEGRTETVLILRESLFRLCELSINNPALPPAELKALYQAVINAVVQLATADVTNAQAAAKRAEVDLENARVLHKRTFESLSPEIRKQMLPPSP

Radius of gyration: 33.97 Å; chains: 1; bounding box: 83×77×79 Å